Protein 4PHR (pdb70)

Radius of gyration: 17.64 Å; Cα contacts (8 Å, |Δi|>4): 472; chains: 1; bounding box: 44×40×48 Å

Organism: NCBI:txid1114965

Structure (mmCIF, N/CA/C/O backbone):
data_4PHR
#
_entry.id   4PHR
#
_cell.length_a   71.474
_cell.length_b   45.409
_cell.length_c   78.782
_cell.angle_alpha   90.00
_cell.angle_beta   109.74
_cell.angle_gamma   90.00
#
_symmetry.space_group_name_H-M   'C 1 2 1'
#
loop_
_entity.id
_entity.type
_entity.pdbx_description
1 polymer 'Putative glycosyltransferase (GalT1)'
2 non-polymer "URIDINE-5'-DIPHOSPHATE"
3 non-polymer 'MANGANESE (II) ION'
4 non-polymer 'ACETATE ION'
5 water water
#
loop_
_atom_site.group_PDB
_atom_site.id
_atom_site.type_symbol
_atom_site.label_atom_id
_atom_site.label_alt_id
_atom_site.label_comp_id
_atom_site.label_asym_id
_atom_site.label_entity_id
_atom_site.label_seq_id
_atom_site.pdbx_PDB_ins_code
_atom_site.Cartn_x
_atom_site.Cartn_y
_atom_site.Cartn_z
_atom_site.occupancy
_atom_site.B_iso_or_equiv
_atom_site.auth_seq_id
_atom_site.auth_comp_id
_atom_site.auth_asym_id
_atom_site.auth_atom_id
_atom_site.pdbx_PDB_model_num
ATOM 1 N N . SER A 1 1 ? 31.036 9.732 -6.911 1.00 30.00 -4 SER A N 1
ATOM 2 C CA . SER A 1 1 ? 29.739 9.164 -6.974 1.00 30.00 -4 SER A CA 1
ATOM 3 C C . SER A 1 1 ? 29.020 9.291 -5.658 1.00 30.00 -4 SER A C 1
ATOM 4 O O . SER A 1 1 ? 29.568 9.199 -4.605 1.00 30.00 -4 SER A O 1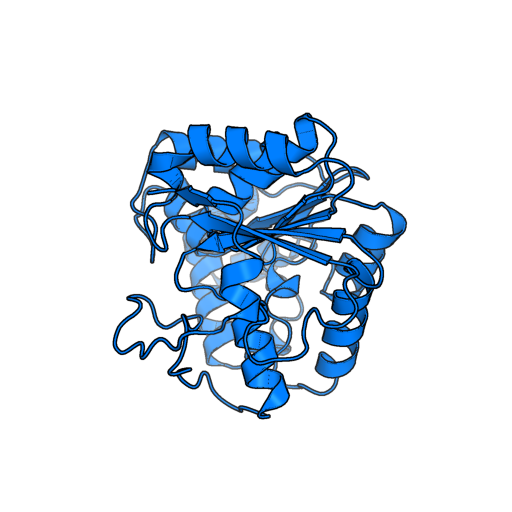
ATOM 7 N N . GLU A 1 2 ? 27.738 9.497 -5.810 1.00 16.50 -3 GLU A N 1
ATOM 8 C CA . GLU A 1 2 ? 26.824 9.522 -4.701 1.00 14.58 -3 GLU A CA 1
ATOM 9 C C . GLU A 1 2 ? 26.840 8.191 -3.975 1.00 15.59 -3 GLU A C 1
ATOM 10 O O . GLU A 1 2 ? 26.763 8.175 -2.819 1.00 16.58 -3 GLU A O 1
ATOM 16 N N . PHE A 1 3 ? 26.969 7.080 -4.682 1.00 15.42 -2 PHE A N 1
ATOM 17 C CA . PHE A 1 3 ? 27.046 5.780 -4.025 1.00 15.11 -2 PHE A CA 1
ATOM 18 C C . PHE A 1 3 ? 28.219 5.743 -3.023 1.00 15.80 -2 PHE A C 1
ATOM 19 O O . PHE A 1 3 ? 28.066 5.304 -1.945 1.00 16.86 -2 PHE A O 1
ATOM 27 N N . GLU A 1 4 ? 29.367 6.254 -3.430 1.00 16.23 -1 GLU A N 1
ATOM 28 C CA . GLU A 1 4 ? 30.526 6.295 -2.565 1.00 16.59 -1 GLU A CA 1
ATOM 29 C C . GLU A 1 4 ? 30.301 7.200 -1.349 1.00 15.17 -1 GLU A C 1
ATOM 30 O O . GLU A 1 4 ? 30.689 6.831 -0.302 1.00 16.97 -1 GLU A O 1
ATOM 36 N N . LEU A 1 5 ? 29.621 8.316 -1.543 1.00 14.75 0 LEU A N 1
ATOM 37 C CA . LEU A 1 5 ? 29.234 9.142 -0.393 1.00 16.15 0 LEU A CA 1
ATOM 38 C C . LEU A 1 5 ? 28.279 8.396 0.526 1.00 14.55 0 LEU A C 1
ATOM 39 O O . LEU A 1 5 ? 28.400 8.457 1.748 1.00 15.62 0 LEU A O 1
ATOM 44 N N . MET A 1 6 ? 27.385 7.685 0.063 1.00 14.80 1 MET A N 1
ATOM 45 C CA . MET A 1 6 ? 26.527 6.894 0.929 1.00 15.54 1 MET A CA 1
ATOM 46 C C . MET A 1 6 ? 27.347 5.961 1.827 1.00 15.09 1 MET A C 1
ATOM 47 O O . MET A 1 6 ? 27.106 5.868 3.032 1.00 15.98 1 MET A O 1
ATOM 52 N N . LYS A 1 7 ? 28.318 5.267 1.238 1.00 15.93 2 LYS A N 1
ATOM 53 C CA . LYS A 1 7 ? 29.178 4.377 2.013 1.00 16.78 2 LYS A CA 1
ATOM 54 C C . LYS A 1 7 ? 30.010 5.137 3.041 1.00 18.65 2 LYS A C 1
ATOM 55 O O . LYS A 1 7 ? 30.119 4.715 4.197 1.00 19.62 2 LYS A O 1
ATOM 61 N N . ARG A 1 8 ? 30.603 6.255 2.624 1.00 15.10 3 ARG A N 1
ATOM 62 C CA . ARG A 1 8 ? 31.433 7.051 3.529 1.00 15.77 3 ARG A CA 1
ATOM 63 C C . ARG A 1 8 ? 30.635 7.584 4.718 1.00 15.72 3 ARG A C 1
ATOM 64 O O . ARG A 1 8 ? 31.124 7.621 5.843 1.00 17.83 3 ARG A O 1
ATOM 72 N N . LEU A 1 9 ? 29.400 7.990 4.464 1.00 14.26 4 LEU A N 1
ATOM 73 C CA . LEU A 1 9 ? 28.543 8.539 5.509 1.00 14.71 4 LEU A CA 1
ATOM 74 C C . LEU A 1 9 ? 28.130 7.484 6.537 1.00 13.35 4 LEU A C 1
ATOM 75 O O . LEU A 1 9 ? 27.715 7.817 7.643 1.00 14.12 4 LEU A O 1
ATOM 80 N N . SER A 1 10 ? 28.251 6.208 6.178 1.00 13.83 5 SER A N 1
ATOM 81 C CA . SER A 1 10 ? 27.903 5.140 7.113 1.00 16.94 5 SER A CA 1
ATOM 82 C C . SER A 1 10 ? 28.933 5.010 8.235 1.00 17.99 5 SER A C 1
ATOM 83 O O . SER A 1 10 ? 28.771 4.200 9.145 1.00 17.84 5 SER A O 1
ATOM 86 N N . GLU A 1 11 ? 29.987 5.820 8.178 1.00 16.10 6 GLU A N 1
ATOM 87 C CA . GLU A 1 11 ? 30.918 5.932 9.295 1.00 16.93 6 GLU A CA 1
ATOM 88 C C . GLU A 1 11 ? 30.279 6.637 10.492 1.00 16.58 6 GLU A C 1
ATOM 89 O O . GLU A 1 11 ? 30.739 6.491 11.628 1.00 19.18 6 GLU A O 1
ATOM 95 N N . ILE A 1 12 ? 29.221 7.402 10.245 1.00 15.45 7 ILE A N 1
ATOM 96 C CA . ILE A 1 12 ? 28.513 8.062 11.338 1.00 15.30 7 ILE A CA 1
ATOM 97 C C . ILE A 1 12 ? 27.764 7.001 12.140 1.00 16.50 7 ILE A C 1
ATOM 98 O O . ILE A 1 12 ? 27.048 6.161 11.580 1.00 17.44 7 ILE A O 1
ATOM 103 N N . LYS A 1 13 ? 27.937 7.032 13.453 1.00 15.37 8 LYS A N 1
ATOM 104 C CA . LYS A 1 13 ? 27.387 5.996 14.307 1.00 15.52 8 LYS A CA 1
ATOM 105 C C . LYS A 1 13 ? 26.295 6.542 15.208 1.00 13.96 8 LYS A C 1
ATOM 106 O O . LYS A 1 13 ? 26.550 7.353 16.095 1.00 15.77 8 LYS A O 1
ATOM 112 N N . VAL A 1 14 ? 25.073 6.081 14.969 1.00 14.35 9 VAL A N 1
ATOM 113 C CA . VAL A 1 14 ? 23.919 6.508 15.741 1.00 13.58 9 VAL A CA 1
ATOM 114 C C . VAL A 1 14 ? 23.413 5.344 16.592 1.00 14.43 9 VAL A C 1
ATOM 115 O O . VAL A 1 14 ? 23.289 4.220 16.100 1.00 16.74 9 VAL A O 1
ATOM 119 N N . LEU A 1 15 ? 23.117 5.614 17.861 1.00 14.97 10 LEU A N 1
ATOM 120 C CA . LEU A 1 15 ? 22.437 4.640 18.716 1.00 15.74 10 LEU A CA 1
ATOM 121 C C . LEU A 1 15 ? 20.956 4.606 18.367 1.00 16.09 10 LEU A C 1
ATOM 122 O O . LEU A 1 15 ? 20.274 5.615 18.503 1.00 18.86 10 LEU A O 1
ATOM 127 N N . PRO A 1 16 ? 20.443 3.451 17.923 1.00 16.78 11 PRO A N 1
ATOM 128 C CA . PRO A 1 16 ? 19.020 3.442 17.554 1.00 17.36 11 PRO A CA 1
ATOM 129 C C . PRO A 1 16 ? 18.116 3.691 18.760 1.00 17.54 11 PRO A C 1
ATOM 130 O O . PRO A 1 16 ? 18.583 3.636 19.901 1.00 19.09 11 PRO A O 1
ATOM 134 N N . ILE A 1 17 ? 16.841 3.957 18.492 1.00 17.79 12 ILE A N 1
ATOM 135 C CA . ILE A 1 17 ? 15.871 4.349 19.513 1.00 18.35 12 ILE A CA 1
ATOM 136 C C . ILE A 1 17 ? 16.039 3.700 20.893 1.00 19.91 12 ILE A C 1
ATOM 137 O O . ILE A 1 17 ? 16.186 4.398 21.893 1.00 20.39 12 ILE A O 1
ATOM 142 N N . LEU A 1 18 ? 16.001 2.374 20.963 1.00 24.24 13 LEU A N 1
ATOM 143 C CA . LEU A 1 18 ? 15.979 1.725 22.275 1.00 26.01 13 LEU A CA 1
ATOM 144 C C . LEU A 1 18 ? 17.295 1.886 23.010 1.00 26.04 13 LEU A C 1
ATOM 145 O O . LEU A 1 18 ? 17.330 1.970 24.238 1.00 29.26 13 LEU A O 1
ATOM 150 N N . GLU A 1 19 ? 18.380 1.923 22.245 1.00 23.86 14 GLU A N 1
ATOM 151 C CA . GLU A 1 19 ? 19.703 2.115 22.815 1.00 21.41 14 GLU A CA 1
ATOM 152 C C . GLU A 1 19 ? 19.873 3.555 23.289 1.00 20.68 14 GLU A C 1
ATOM 153 O O . GLU A 1 19 ? 20.471 3.805 24.336 1.00 25.08 14 GLU A O 1
ATOM 159 N N . SER A 1 20 ? 19.342 4.503 22.515 1.00 17.55 15 SER A N 1
ATOM 160 C CA . SER A 1 20 ? 19.349 5.909 22.925 1.00 19.26 15 SER A CA 1
ATOM 161 C C . SER A 1 20 ? 18.608 6.092 24.237 1.00 21.07 15 SER A C 1
ATOM 162 O O . SER A 1 20 ? 19.061 6.812 25.125 1.00 21.34 15 SER A O 1
ATOM 165 N N . LEU A 1 21 ? 17.466 5.433 24.354 1.00 22.83 16 LEU A N 1
ATOM 166 C CA . LEU A 1 21 ? 16.664 5.548 25.565 1.00 24.74 16 LEU A CA 1
ATOM 167 C C . LEU A 1 21 ? 17.387 4.967 26.782 1.00 28.33 16 LEU A C 1
ATOM 168 O O . LEU A 1 21 ? 17.312 5.522 27.881 1.00 29.82 16 LEU A O 1
ATOM 173 N N . LYS A 1 22 ? 18.103 3.859 26.590 1.00 28.06 17 LYS A N 1
ATOM 174 C CA . LYS A 1 22 ? 18.860 3.266 27.692 1.00 30.76 17 LYS A CA 1
ATOM 175 C C . LYS A 1 22 ? 19.934 4.237 28.153 1.00 30.12 17 LYS A C 1
ATOM 176 O O . LYS A 1 22 ? 20.180 4.392 29.348 1.00 35.74 17 LYS A O 1
ATOM 182 N N . TYR A 1 23 ? 20.568 4.894 27.189 1.00 29.56 18 TYR A N 1
ATOM 183 C CA . TYR A 1 23 ? 21.579 5.897 27.481 1.00 25.09 18 TYR A CA 1
ATOM 184 C C . TYR A 1 23 ? 21.003 7.052 28.302 1.00 27.21 18 TYR A C 1
ATOM 185 O O . TYR A 1 23 ? 21.580 7.468 29.301 1.00 30.93 18 TYR A O 1
ATOM 194 N N . ILE A 1 24 ? 19.872 7.589 27.854 1.00 23.37 19 ILE A N 1
ATOM 195 C CA . ILE A 1 24 ? 19.255 8.730 28.523 1.00 27.00 19 ILE A CA 1
ATOM 196 C C . ILE A 1 24 ? 18.909 8.401 29.975 1.00 32.57 19 ILE A C 1
ATOM 197 O O . ILE A 1 24 ? 19.171 9.195 30.878 1.00 36.29 19 ILE A O 1
ATOM 202 N N . LYS A 1 25 ? 18.327 7.226 30.186 1.00 31.20 20 LYS A N 1
ATOM 203 C CA . LYS A 1 25 ? 17.913 6.793 31.521 1.00 31.26 20 LYS A CA 1
ATOM 204 C C . LYS A 1 25 ? 19.077 6.516 32.453 1.00 36.16 20 LYS A C 1
ATOM 205 O O . LYS A 1 25 ? 19.112 7.003 33.586 1.00 40.40 20 LYS A O 1
ATOM 211 N N . HIS A 1 26 ? 20.018 5.711 31.979 1.00 37.86 21 HIS A N 1
ATOM 212 C CA . HIS A 1 26 ? 21.175 5.356 32.787 1.00 35.55 21 HIS A CA 1
ATOM 213 C C . HIS A 1 26 ? 21.858 6.632 33.252 1.00 33.00 21 HIS A C 1
ATOM 214 O O . HIS A 1 26 ? 22.391 6.710 34.359 1.00 40.59 21 HIS A O 1
ATOM 221 N N . ASN A 1 27 ? 21.796 7.648 32.402 1.00 33.79 22 ASN A N 1
ATOM 222 C CA . ASN A 1 27 ? 22.575 8.858 32.604 1.00 31.03 22 ASN A CA 1
ATOM 223 C C . ASN A 1 27 ? 21.767 10.073 33.064 1.00 29.47 22 ASN A C 1
ATOM 224 O O . ASN A 1 27 ? 22.335 11.081 33.485 1.00 34.45 22 ASN A O 1
ATOM 229 N N . HIS A 1 28 ? 20.444 9.961 33.006 1.00 33.12 23 HIS A N 1
ATOM 230 C CA . HIS A 1 28 ? 19.567 11.101 33.275 1.00 30.92 23 HIS A CA 1
ATOM 231 C C . HIS A 1 28 ? 19.976 12.294 32.417 1.00 33.74 23 HIS A C 1
ATOM 232 O O . HIS A 1 28 ? 20.026 13.433 32.892 1.00 30.78 23 HIS A O 1
ATOM 239 N N . ALA A 1 29 ? 20.265 12.021 31.148 1.00 27.41 24 ALA A N 1
ATOM 240 C CA . ALA A 1 29 ? 20.796 13.032 30.245 1.00 23.77 24 ALA A CA 1
ATOM 241 C C . ALA A 1 29 ? 19.709 13.909 29.631 1.00 22.37 24 ALA A C 1
ATOM 242 O O . ALA A 1 29 ? 18.583 13.469 29.409 1.00 23.31 24 ALA A O 1
ATOM 244 N N . SER A 1 30 ? 20.067 15.154 29.352 1.00 19.52 25 SER A N 1
ATOM 245 C CA . SER A 1 30 ? 19.273 15.973 28.449 1.00 17.30 25 SER A CA 1
ATOM 246 C C . SER A 1 30 ? 19.428 15.413 27.036 1.00 18.15 25 SER A C 1
ATOM 247 O O . SER A 1 30 ? 20.347 14.633 26.766 1.00 19.93 25 SER A O 1
ATOM 250 N N . VAL A 1 31 ? 18.546 15.814 26.129 1.00 15.51 26 VAL A N 1
ATOM 251 C CA . VAL A 1 31 ? 18.580 15.302 24.772 1.00 15.33 26 VAL A CA 1
ATOM 252 C C . VAL A 1 31 ? 18.276 16.428 23.806 1.00 13.38 26 VAL A C 1
ATOM 253 O O . VAL A 1 31 ? 17.263 17.112 23.950 1.00 12.68 26 VAL A O 1
ATOM 257 N N . VAL A 1 32 ? 19.156 16.616 22.823 1.00 13.08 27 VAL A N 1
ATOM 258 C CA . VAL A 1 32 ? 18.893 17.543 21.728 1.00 11.87 27 VAL A CA 1
ATOM 259 C C . VAL A 1 32 ? 18.936 16.748 20.424 1.00 11.83 27 VAL A C 1
ATOM 260 O O . VAL A 1 32 ? 19.841 15.934 20.211 1.00 12.29 27 VAL A O 1
ATOM 264 N N . ARG A 1 33 ? 17.950 16.969 19.557 1.00 10.80 28 ARG A N 1
ATOM 265 C CA . ARG A 1 33 ? 17.852 16.201 18.311 1.00 10.86 28 ARG A CA 1
ATOM 266 C C . ARG A 1 33 ? 18.024 17.108 17.090 1.00 11.50 28 ARG A C 1
ATOM 267 O O . ARG A 1 33 ? 17.397 18.157 16.991 1.00 15.75 28 ARG A O 1
ATOM 275 N N . PHE A 1 34 ? 18.894 16.722 16.168 1.00 10.54 29 PHE A N 1
ATOM 276 C CA . PHE A 1 34 ? 19.031 17.462 14.920 1.00 10.18 29 PHE A CA 1
ATOM 277 C C . PHE A 1 34 ? 18.307 16.700 13.827 1.00 10.20 29 PHE A C 1
ATOM 278 O O . PHE A 1 34 ? 18.615 15.540 13.567 1.00 11.49 29 PHE A O 1
ATOM 286 N N . GLY A 1 35 ? 17.333 17.356 13.199 1.00 11.22 30 GLY A N 1
ATOM 287 C CA . GLY A 1 35 ? 16.609 16.776 12.086 1.00 13.18 30 GLY A CA 1
ATOM 288 C C . GLY A 1 35 ? 16.920 17.517 10.805 1.00 11.77 30 GLY A C 1
ATOM 289 O O . GLY A 1 35 ? 17.791 18.398 10.768 1.00 11.79 30 GLY A O 1
ATOM 290 N N . ASP A 1 36 ? 16.201 17.172 9.745 1.00 11.50 31 ASP A N 1
ATOM 291 C CA . ASP A 1 36 ? 16.458 17.787 8.450 1.00 11.52 31 ASP A CA 1
ATOM 292 C C . ASP A 1 36 ? 16.287 19.305 8.480 1.00 10.59 31 ASP A C 1
ATOM 293 O O . ASP A 1 36 ? 17.063 20.028 7.870 1.00 12.61 31 ASP A O 1
ATOM 298 N N . GLY A 1 37 ? 15.279 19.782 9.203 1.00 11.33 32 GLY A N 1
ATOM 299 C CA . GLY A 1 37 ? 15.019 21.208 9.307 1.00 10.96 32 GLY A CA 1
ATOM 300 C C . GLY A 1 37 ? 16.148 21.977 9.973 1.00 11.41 32 GLY A C 1
ATOM 301 O O . GLY A 1 37 ? 16.449 23.107 9.592 1.00 11.86 32 GLY A O 1
ATOM 302 N N . GLU A 1 38 ? 16.785 21.379 10.974 1.00 11.78 33 GLU A N 1
ATOM 303 C CA . GLU A 1 38 ? 17.905 22.048 11.620 1.00 11.06 33 GLU A CA 1
ATOM 304 C C . GLU A 1 38 ? 19.078 22.229 10.666 1.00 11.26 33 GLU A C 1
ATOM 305 O O . GLU A 1 38 ? 19.742 23.273 10.686 1.00 13.15 33 GLU A O 1
ATOM 311 N N . ILE A 1 39 ? 19.339 21.220 9.836 1.00 10.94 34 ILE A N 1
ATOM 312 C CA . ILE A 1 39 ? 20.424 21.330 8.864 1.00 11.59 34 ILE A CA 1
ATOM 313 C C . ILE A 1 39 ? 20.080 22.387 7.812 1.00 13.08 34 ILE A C 1
ATOM 314 O O . ILE A 1 39 ? 20.936 23.200 7.430 1.00 13.07 34 ILE A O 1
ATOM 319 N N . ASP A 1 40 ? 18.827 22.388 7.356 1.00 12.54 35 ASP A N 1
ATOM 320 C CA . ASP A 1 40 ? 18.364 23.411 6.420 1.00 12.87 35 ASP A CA 1
ATOM 321 C C . ASP A 1 40 ? 18.602 24.804 7.007 1.00 13.23 35 ASP A C 1
ATOM 322 O O . ASP A 1 40 ? 19.139 25.690 6.338 1.00 14.25 35 ASP A O 1
ATOM 327 N N . LEU A 1 41 ? 18.196 25.002 8.261 1.00 12.27 36 LEU A N 1
ATOM 328 C CA . LEU A 1 41 ? 18.370 26.296 8.919 1.00 14.92 36 LEU A CA 1
ATOM 329 C C . LEU A 1 41 ? 19.837 26.683 9.067 1.00 14.89 36 LEU A C 1
ATOM 330 O O . LEU A 1 41 ? 20.221 27.828 8.778 1.00 14.60 36 LEU A O 1
ATOM 335 N N . MET A 1 42 ? 20.652 25.744 9.546 1.00 13.96 37 MET A N 1
ATOM 336 C CA . MET A 1 42 ? 22.080 26.015 9.751 1.00 15.13 37 MET A CA 1
ATOM 337 C C . MET A 1 42 ? 22.781 26.423 8.460 1.00 16.80 37 MET A C 1
ATOM 338 O O . MET A 1 42 ? 23.770 27.150 8.489 1.00 22.85 37 MET A O 1
ATOM 343 N N . THR A 1 43 ? 22.275 25.950 7.325 1.00 14.29 38 THR A N 1
ATOM 344 C CA . THR A 1 43 ? 22.890 26.251 6.039 1.00 14.71 38 THR A CA 1
ATOM 345 C C . THR A 1 43 ? 22.185 27.389 5.300 1.00 14.60 38 THR A C 1
ATOM 346 O O . THR A 1 43 ? 22.484 27.662 4.143 1.00 19.40 38 THR A O 1
ATOM 350 N N . GLY A 1 44 ? 21.244 28.047 5.972 1.00 14.31 39 GLY A N 1
ATOM 351 C CA . GLY A 1 44 ? 20.719 29.310 5.480 1.00 16.10 39 GLY A CA 1
ATOM 352 C C . GLY A 1 44 ? 19.292 29.328 4.962 1.00 15.84 39 GLY A C 1
ATOM 353 O O . GLY A 1 44 ? 18.904 30.263 4.268 1.00 17.66 39 GLY A O 1
ATOM 354 N N . HIS A 1 45 ? 18.497 28.319 5.298 1.00 15.95 40 HIS A N 1
ATOM 355 C CA . HIS A 1 45 ? 17.130 28.287 4.785 1.00 15.97 40 HIS A CA 1
ATOM 356 C C . HIS A 1 45 ? 16.026 28.388 5.806 1.00 16.37 40 HIS A C 1
ATOM 357 O O . HIS A 1 45 ? 16.198 28.067 6.978 1.00 19.67 40 HIS A O 1
ATOM 364 N N . SER A 1 46 ? 14.876 28.848 5.337 1.00 14.32 41 SER A N 1
ATOM 365 C CA . SER A 1 46 ? 13.692 28.871 6.170 1.00 14.07 41 SER A CA 1
ATOM 366 C C . SER A 1 46 ? 12.995 27.525 6.087 1.00 13.36 41 SER A C 1
ATOM 367 O O . SER A 1 46 ? 13.006 26.870 5.049 1.00 16.57 41 SER A O 1
ATOM 370 N N . ILE A 1 47 ? 12.397 27.107 7.193 1.00 12.32 42 ILE A N 1
ATOM 371 C CA . ILE A 1 47 ? 11.813 25.779 7.266 1.00 12.73 42 ILE A CA 1
ATOM 372 C C . ILE A 1 47 ? 10.392 25.882 7.798 1.00 14.23 42 ILE A C 1
ATOM 373 O O . ILE A 1 47 ? 9.976 26.947 8.252 1.00 13.10 42 ILE A O 1
ATOM 378 N N . PRO A 1 48 ? 9.639 24.775 7.748 1.00 14.79 43 PRO A N 1
ATOM 379 C CA . PRO A 1 48 ? 8.295 24.834 8.318 1.00 14.97 43 PRO A CA 1
ATOM 380 C C . PRO A 1 48 ? 8.345 25.315 9.763 1.00 13.93 43 PRO A C 1
ATOM 381 O O . PRO A 1 48 ? 9.103 24.808 10.589 1.00 16.84 43 PRO A O 1
ATOM 385 N N . TYR A 1 49 ? 7.533 26.316 10.045 1.00 13.93 44 TYR A N 1
ATOM 386 C CA . TYR A 1 49 ? 7.338 26.835 11.391 1.00 14.19 44 TYR A CA 1
ATOM 387 C C . TYR A 1 49 ? 8.517 27.611 11.964 1.00 13.88 44 TYR A C 1
ATOM 388 O O . TYR A 1 49 ? 8.451 28.046 13.108 1.00 14.18 44 TYR A O 1
ATOM 397 N N . GLN A 1 50 ? 9.575 27.823 11.179 1.00 11.91 45 GLN A N 1
ATOM 398 C CA . GLN A 1 50 ? 10.651 28.707 11.633 1.00 11.60 45 GLN A CA 1
ATOM 399 C C . GLN A 1 50 ? 11.412 29.359 10.484 1.00 11.94 45 GLN A C 1
ATOM 400 O O . GLN A 1 50 ? 12.112 28.697 9.717 1.00 12.40 45 GLN A O 1
ATOM 406 N N . ASP A 1 51 ? 11.273 30.676 10.381 1.00 12.29 46 ASP A N 1
ATOM 407 C CA . ASP A 1 51 ? 12.025 31.456 9.406 1.00 13.46 46 ASP A CA 1
ATOM 408 C C . ASP A 1 51 ? 13.518 31.405 9.718 1.00 13.76 46 ASP A C 1
ATOM 409 O O . ASP A 1 51 ? 13.922 31.325 10.883 1.00 14.12 46 ASP A O 1
ATOM 414 N N . TYR A 1 52 ? 14.343 31.480 8.680 1.00 13.36 47 TYR A N 1
ATOM 415 C CA . TYR A 1 52 ? 15.776 31.602 8.896 1.00 13.63 47 TYR A CA 1
ATOM 416 C C . TYR A 1 52 ? 16.096 32.745 9.857 1.00 14.74 47 TYR A C 1
ATOM 417 O O . TYR A 1 52 ? 15.535 33.842 9.770 1.00 16.05 47 TYR A O 1
ATOM 426 N N . ASN A 1 53 ? 17.010 32.467 10.770 1.00 14.12 48 ASN A N 1
ATOM 427 C CA . ASN A 1 53 ? 17.495 33.461 11.710 1.00 14.74 48 ASN A CA 1
ATOM 428 C C . ASN A 1 53 ? 18.967 33.167 11.960 1.00 15.12 48 ASN A C 1
ATOM 429 O O . ASN A 1 53 ? 19.326 32.049 12.316 1.00 15.71 48 ASN A O 1
ATOM 434 N N . GLU A 1 54 ? 19.823 34.161 11.751 1.00 17.64 49 GLU A N 1
ATOM 435 C CA . GLU A 1 54 ? 21.263 33.940 11.831 1.00 18.86 49 GLU A CA 1
ATOM 436 C C . GLU A 1 54 ? 21.749 33.568 13.226 1.00 15.87 49 GLU A C 1
ATOM 437 O O . GLU A 1 54 ? 22.640 32.736 13.369 1.00 16.92 49 GLU A O 1
ATOM 443 N N . LYS A 1 55 ? 21.168 34.176 14.256 1.00 16.33 50 LYS A N 1
ATOM 444 C CA . LYS A 1 55 ? 21.554 33.846 15.624 1.00 17.63 50 LYS A CA 1
ATOM 445 C C . LYS A 1 55 ? 21.168 32.408 15.960 1.00 15.71 50 LYS A C 1
ATOM 446 O O . LYS A 1 55 ? 21.931 31.680 16.596 1.00 15.53 50 LYS A O 1
ATOM 452 N N . LEU A 1 56 ? 19.979 32.002 15.529 1.00 14.36 51 LEU A N 1
ATOM 453 C CA . LEU A 1 56 ? 19.532 30.629 15.717 1.00 14.96 51 LEU A CA 1
ATOM 454 C C . LEU A 1 56 ? 20.471 29.665 14.985 1.00 13.26 51 LEU A C 1
ATOM 455 O O . LEU A 1 56 ? 20.898 28.651 15.542 1.00 14.74 51 LEU A O 1
ATOM 460 N N . ALA A 1 57 ? 20.798 29.987 13.739 1.00 13.54 52 ALA A N 1
ATOM 461 C CA . ALA A 1 57 ? 21.672 29.130 12.949 1.00 15.51 52 ALA A CA 1
ATOM 462 C C . ALA A 1 57 ? 23.023 28.940 13.645 1.00 14.43 52 ALA A C 1
ATOM 463 O O . ALA A 1 57 ? 23.543 27.830 13.719 1.00 15.23 52 ALA A O 1
ATOM 465 N N . LYS A 1 58 ? 23.586 30.032 14.157 1.00 14.16 53 LYS A N 1
ATOM 466 C CA . LYS A 1 58 ? 24.854 29.966 14.864 1.00 17.37 53 LYS A CA 1
ATOM 467 C C . LYS A 1 58 ? 24.787 29.121 16.142 1.00 13.45 53 LYS A C 1
ATOM 468 O O . LYS A 1 58 ? 25.678 28.304 16.402 1.00 14.28 53 LYS A O 1
ATOM 474 N N . ARG A 1 59 ? 23.731 29.301 16.938 1.00 14.56 54 ARG A N 1
ATOM 475 C CA . ARG A 1 59 ? 23.558 28.495 18.149 1.00 15.70 54 ARG A CA 1
ATOM 476 C C . ARG A 1 59 ? 23.469 27.010 17.798 1.00 12.34 54 ARG A C 1
ATOM 477 O O . ARG A 1 59 ? 24.092 26.173 18.455 1.00 13.54 54 ARG A O 1
ATOM 485 N N . LEU A 1 60 ? 22.687 26.683 16.772 1.00 13.61 55 LEU A N 1
ATOM 486 C CA . LEU A 1 60 ? 22.536 25.291 16.352 1.00 12.32 55 LEU A CA 1
ATOM 487 C C . LEU A 1 60 ? 23.893 24.687 15.984 1.00 13.10 55 LEU A C 1
ATOM 488 O O . LEU A 1 60 ? 24.205 23.555 16.368 1.00 12.92 55 LEU A O 1
ATOM 493 N N . GLN A 1 61 ? 24.705 25.442 15.248 1.00 12.84 56 GLN A N 1
ATOM 494 C CA . GLN A 1 61 ? 26.037 24.962 14.873 1.00 13.40 56 GLN A CA 1
ATOM 495 C C . GLN A 1 61 ? 26.908 24.719 16.107 1.00 12.94 56 GLN A C 1
ATOM 496 O O . GLN A 1 61 ? 27.634 23.726 16.188 1.00 15.37 56 GLN A O 1
ATOM 502 N N . GLN A 1 62 ? 26.832 25.626 17.073 1.00 12.74 57 GLN A N 1
ATOM 503 C CA . GLN A 1 62 ? 27.584 25.467 18.312 1.00 13.29 57 GLN A CA 1
ATOM 504 C C . GLN A 1 62 ? 27.139 24.227 19.084 1.00 14.18 57 GLN A C 1
ATOM 505 O O . GLN A 1 62 ? 27.954 23.460 19.590 1.00 15.59 57 GLN A O 1
ATOM 511 N N . ILE A 1 63 ? 25.830 24.028 19.173 1.00 14.01 58 ILE A N 1
ATOM 512 C CA . ILE A 1 63 ? 25.298 22.904 19.927 1.00 13.90 58 ILE A CA 1
ATOM 513 C C . ILE A 1 63 ? 25.715 21.574 19.293 1.00 13.87 58 ILE A C 1
ATOM 514 O O . ILE A 1 63 ? 26.083 20.628 19.993 1.00 15.73 58 ILE A O 1
ATOM 519 N N . LEU A 1 64 ? 25.725 21.526 17.966 1.00 14.40 59 LEU A N 1
ATOM 520 C CA . LEU A 1 64 ? 26.096 20.302 17.263 1.00 16.96 59 LEU A CA 1
ATOM 521 C C . LEU A 1 64 ? 27.541 19.888 17.565 1.00 19.00 59 LEU A C 1
ATOM 522 O O . LEU A 1 64 ? 27.887 18.711 17.474 1.00 21.28 59 LEU A O 1
ATOM 527 N N . GLN A 1 65 ? 28.380 20.858 17.931 1.00 20.77 60 GLN A N 1
ATOM 528 C CA . GLN A 1 65 ? 29.783 20.586 18.246 1.00 24.39 60 GLN A CA 1
ATOM 529 C C . GLN A 1 65 ? 29.980 20.026 19.655 1.00 28.64 60 GLN A C 1
ATOM 530 O O . GLN A 1 65 ? 31.066 19.548 19.992 1.00 35.07 60 GLN A O 1
ATOM 536 N N . THR A 1 66 ? 28.934 20.092 20.473 1.00 26.60 61 THR A N 1
ATOM 537 C CA . THR A 1 66 ? 28.991 19.608 21.853 1.00 27.78 61 THR A CA 1
ATOM 538 C C . THR A 1 66 ? 29.110 18.099 21.890 1.00 29.00 61 THR A C 1
ATOM 539 O O . THR A 1 66 ? 28.346 17.403 21.227 1.00 26.21 61 THR A O 1
ATOM 543 N N . LYS A 1 67 ? 30.052 17.593 22.679 1.00 32.21 62 LYS A N 1
ATOM 544 C CA . LYS A 1 67 ? 30.200 16.158 22.833 1.00 35.69 62 LYS A CA 1
ATOM 545 C C . LYS A 1 67 ? 29.026 15.592 23.629 1.00 29.93 62 LYS A C 1
ATOM 546 O O . LYS A 1 67 ? 28.532 16.225 24.561 1.00 39.22 62 LYS A O 1
ATOM 552 N N . SER A 1 68 ? 28.567 14.406 23.244 1.00 32.20 63 SER A N 1
ATOM 553 C CA . SER A 1 68 ? 27.602 13.677 24.058 1.00 27.55 63 SER A CA 1
ATOM 554 C C . SER A 1 68 ? 28.315 13.123 25.285 1.00 28.86 63 SER A C 1
ATOM 555 O O . SER A 1 68 ? 29.386 12.513 25.171 1.00 31.20 63 SER A O 1
ATOM 558 N N . ASP A 1 69 ? 27.732 13.351 26.456 1.00 32.03 64 ASP A N 1
ATOM 559 C CA . ASP A 1 69 ? 28.260 12.801 27.704 1.00 34.84 64 ASP A CA 1
ATOM 560 C C . ASP A 1 69 ? 27.096 12.448 28.621 1.00 33.51 64 ASP A C 1
ATOM 561 O O . ASP A 1 69 ? 25.969 12.300 28.157 1.00 36.49 64 ASP A O 1
ATOM 566 N N . GLU A 1 70 ? 27.349 12.314 29.916 1.00 34.88 65 GLU A N 1
ATOM 567 C CA . GLU A 1 70 ? 26.285 11.895 30.815 1.00 35.55 65 GLU A CA 1
ATOM 568 C C . GLU A 1 70 ? 25.258 13.014 31.041 1.00 31.96 65 GLU A C 1
ATOM 569 O O . GLU A 1 70 ? 24.159 12.765 31.533 1.00 39.10 65 GLU A O 1
ATOM 575 N N . LYS A 1 71 ? 25.609 14.238 30.654 1.00 31.06 66 LYS A N 1
ATOM 576 C CA . LYS A 1 71 ? 24.696 15.377 30.796 1.00 31.05 66 LYS A CA 1
ATOM 577 C C . LYS A 1 71 ? 23.787 15.602 29.594 1.00 24.91 66 LYS A C 1
ATOM 578 O O . LYS A 1 71 ? 22.675 16.112 29.745 1.00 24.21 66 LYS A O 1
ATOM 584 N N . LEU A 1 72 ? 24.264 15.241 28.407 1.00 26.67 67 LEU A N 1
ATOM 585 C CA . LEU A 1 72 ? 23.558 15.576 27.176 1.00 25.47 67 LEU A CA 1
ATOM 586 C C . LEU A 1 72 ? 23.860 14.577 26.076 1.00 24.98 67 LEU A C 1
ATOM 587 O O . LEU A 1 72 ? 25.019 14.262 25.805 1.00 30.00 67 LEU A O 1
ATOM 592 N N . LEU A 1 73 ? 22.808 14.080 25.441 1.00 19.63 68 LEU A N 1
ATOM 593 C CA . LEU A 1 73 ? 22.928 13.243 24.261 1.00 19.48 68 LEU A CA 1
ATOM 594 C C . LEU A 1 73 ? 22.559 14.091 23.049 1.00 14.86 68 LEU A C 1
ATOM 595 O O . LEU A 1 73 ? 21.454 14.647 22.981 1.00 16.31 68 LEU A O 1
ATOM 600 N N . VAL A 1 74 ? 23.492 14.202 22.107 1.00 15.37 69 VAL A N 1
ATOM 601 C CA . VAL A 1 74 ? 23.259 14.916 20.857 1.00 14.48 69 VAL A CA 1
ATOM 602 C C . VAL A 1 74 ? 22.877 13.891 19.796 1.00 13.54 69 VAL A C 1
ATOM 603 O O . VAL A 1 74 ? 23.586 12.902 19.617 1.00 14.24 69 VAL A O 1
ATOM 607 N N . CYS A 1 75 ? 21.762 14.127 19.099 1.00 12.35 70 CYS A N 1
ATOM 608 C CA . CYS A 1 75 ? 21.181 13.110 18.218 1.00 13.02 70 CYS A CA 1
ATOM 609 C C . CYS A 1 75 ? 21.176 13.527 16.755 1.00 12.01 70 CYS A C 1
ATOM 610 O O . CYS A 1 75 ? 21.032 14.709 16.444 1.00 11.24 70 CYS A O 1
ATOM 613 N N . LEU A 1 76 ? 21.308 12.535 15.869 1.00 12.13 71 LEU A N 1
ATOM 614 C CA . LEU A 1 76 ? 21.198 12.724 14.423 1.00 10.76 71 LEU A CA 1
ATOM 615 C C . LEU A 1 76 ? 20.170 11.754 13.855 1.00 10.89 71 LEU A C 1
ATOM 616 O O . LEU A 1 76 ? 19.822 10.764 14.497 1.00 10.87 71 LEU A O 1
ATOM 621 N N . PRO A 1 77 ? 19.685 12.020 12.637 1.00 11.53 72 PRO A N 1
ATOM 622 C CA . PRO A 1 77 ? 18.780 11.049 12.020 1.00 11.19 72 PRO A CA 1
ATOM 623 C C . PRO A 1 77 ? 19.450 9.678 11.893 1.00 11.15 72 PRO A C 1
ATOM 624 O O . PRO A 1 77 ? 20.612 9.581 11.503 1.00 11.62 72 PRO A O 1
ATOM 628 N N . ASP A 1 78 ? 18.715 8.621 12.209 1.00 11.01 73 ASP A N 1
ATOM 629 C CA . ASP A 1 78 ? 19.301 7.285 12.239 1.00 13.01 73 ASP A CA 1
ATOM 630 C C . ASP A 1 78 ? 19.144 6.661 10.858 1.00 11.97 73 ASP A C 1
ATOM 631 O O . ASP A 1 78 ? 18.315 5.779 10.650 1.00 13.81 73 ASP A O 1
ATOM 636 N N . VAL A 1 79 ? 19.942 7.143 9.910 1.00 11.29 74 VAL A N 1
ATOM 637 C CA . VAL A 1 79 ? 19.739 6.828 8.499 1.00 12.52 74 VAL A CA 1
ATOM 638 C C . VAL A 1 79 ? 21.032 6.460 7.786 1.00 12.03 74 VAL A C 1
ATOM 639 O O . VAL A 1 79 ? 21.044 6.244 6.571 1.00 13.78 74 VAL A O 1
ATOM 643 N N . PHE A 1 80 ? 22.118 6.386 8.545 1.00 12.90 75 PHE A N 1
ATOM 644 C CA . PHE A 1 80 ? 23.436 6.175 7.957 1.00 13.80 75 PHE A CA 1
ATOM 645 C C . PHE A 1 80 ? 23.797 4.703 7.831 1.00 13.75 75 PHE A C 1
ATOM 646 O O . PHE A 1 80 ? 24.650 4.333 7.026 1.00 16.84 75 PHE A O 1
ATOM 654 N N . SER A 1 81 ? 23.125 3.869 8.612 1.00 15.87 76 SER A N 1
ATOM 655 C CA . SER A 1 81 ? 23.211 2.422 8.459 1.00 17.49 76 SER A CA 1
ATOM 656 C C . SER A 1 81 ? 21.815 1.829 8.609 1.00 17.34 76 SER A C 1
ATOM 657 O O . SER A 1 81 ? 20.936 2.427 9.235 1.00 16.90 76 SER A O 1
ATOM 660 N N . ASN A 1 82 ? 21.611 0.664 8.012 1.00 19.00 77 ASN A N 1
ATOM 661 C CA . ASN A 1 82 ? 20.345 -0.048 8.121 1.00 18.16 77 ASN A CA 1
ATOM 662 C C . ASN A 1 82 ? 19.165 0.827 7.709 1.00 17.46 77 ASN A C 1
ATOM 663 O O . ASN A 1 82 ? 18.144 0.904 8.395 1.00 17.77 77 ASN A O 1
ATOM 668 N N . MET A 1 83 ? 19.324 1.488 6.571 1.00 16.31 78 MET A N 1
ATOM 669 C CA . MET A 1 83 ? 18.268 2.303 5.995 1.00 16.75 78 MET A CA 1
ATOM 670 C C . MET A 1 83 ? 17.057 1.451 5.607 1.00 16.87 78 MET A C 1
ATOM 671 O O . MET A 1 83 ? 15.943 1.960 5.492 1.00 16.78 78 MET A O 1
ATOM 676 N N . ASP A 1 84 ? 17.271 0.147 5.427 1.00 16.63 79 ASP A N 1
ATOM 677 C CA . ASP A 1 84 ? 16.192 -0.760 5.028 1.00 18.13 79 ASP A CA 1
ATOM 678 C C . ASP A 1 84 ? 15.058 -0.889 6.061 1.00 18.35 79 ASP A C 1
ATOM 679 O O . ASP A 1 84 ? 14.018 -1.477 5.768 1.00 19.56 79 ASP A O 1
ATOM 684 N N . ARG A 1 85 ? 15.258 -0.344 7.257 1.00 16.93 80 ARG A N 1
ATOM 685 C CA . ARG A 1 85 ? 14.202 -0.308 8.276 1.00 15.72 80 ARG A CA 1
ATOM 686 C C . ARG A 1 85 ? 13.017 0.556 7.868 1.00 16.05 80 ARG A C 1
ATOM 687 O O . ARG A 1 85 ? 11.925 0.426 8.425 1.00 19.16 80 ARG A O 1
ATOM 695 N N . TYR A 1 86 ? 13.245 1.464 6.930 1.00 15.85 81 TYR A N 1
ATOM 696 C CA . TYR A 1 86 ? 12.276 2.516 6.651 1.00 14.98 81 TYR A CA 1
ATOM 697 C C . TYR A 1 86 ? 11.570 2.310 5.320 1.00 16.33 81 TYR A C 1
ATOM 698 O O . TYR A 1 86 ? 12.096 1.659 4.414 1.00 16.49 81 TYR A O 1
ATOM 707 N N . ASN A 1 87 ? 10.373 2.869 5.202 1.00 15.44 82 ASN A N 1
ATOM 708 C CA . ASN A 1 87 ? 9.626 2.733 3.961 1.00 17.11 82 ASN A CA 1
ATOM 709 C C . ASN A 1 87 ? 10.270 3.502 2.807 1.00 16.41 82 ASN A C 1
ATOM 710 O O . ASN A 1 87 ? 11.146 4.360 3.000 1.00 15.39 82 ASN A O 1
ATOM 715 N N . GLN A 1 88 ? 9.839 3.170 1.600 1.00 17.91 83 GLN A N 1
ATOM 716 C CA . GLN A 1 88 ? 10.475 3.687 0.402 1.00 17.76 83 GLN A CA 1
ATOM 717 C C . GLN A 1 88 ? 10.551 5.212 0.357 1.00 18.27 83 GLN A C 1
ATOM 718 O O . GLN A 1 88 ? 11.598 5.771 0.026 1.00 18.27 83 GLN A O 1
ATOM 724 N N . ASN A 1 89 ? 9.457 5.897 0.683 1.00 19.57 84 ASN A N 1
ATOM 725 C CA . ASN A 1 89 ? 9.494 7.356 0.635 1.00 21.48 84 ASN A CA 1
ATOM 726 C C . ASN A 1 89 ? 10.481 7.947 1.640 1.00 16.63 84 ASN A C 1
ATOM 727 O O . ASN A 1 89 ? 11.193 8.902 1.330 1.00 15.59 84 ASN A O 1
ATOM 732 N N . ALA A 1 90 ? 10.552 7.351 2.827 1.00 16.52 85 ALA A N 1
ATOM 733 C CA . ALA A 1 90 ? 11.508 7.797 3.839 1.00 15.41 85 ALA A CA 1
ATOM 734 C C . ALA A 1 90 ? 12.962 7.549 3.417 1.00 12.08 85 ALA A C 1
ATOM 735 O O . ALA A 1 90 ? 13.825 8.403 3.614 1.00 12.20 85 ALA A O 1
ATOM 737 N N . ARG A 1 91 ? 13.232 6.387 2.833 1.00 11.95 86 ARG A N 1
ATOM 738 C CA . ARG A 1 91 ? 14.593 6.070 2.393 1.00 13.07 86 ARG A CA 1
ATOM 739 C C . ARG A 1 91 ? 15.055 7.078 1.348 1.00 12.00 86 ARG A C 1
ATOM 740 O O . ARG A 1 91 ? 16.182 7.574 1.398 1.00 13.75 86 ARG A O 1
ATOM 748 N N . HIS A 1 92 ? 14.180 7.381 0.398 1.00 12.12 87 HIS A N 1
ATOM 749 C CA . HIS A 1 92 ? 14.511 8.336 -0.642 1.00 13.92 87 HIS A CA 1
ATOM 750 C C . HIS A 1 92 ? 14.719 9.730 -0.056 1.00 13.18 87 HIS A C 1
ATOM 751 O O . HIS A 1 92 ? 15.705 10.405 -0.380 1.00 14.12 87 HIS A O 1
ATOM 758 N N . PHE A 1 93 ? 13.794 10.169 0.796 1.00 13.16 88 PHE A N 1
ATOM 759 C CA . PHE A 1 93 ? 13.938 11.479 1.413 1.00 12.40 88 PHE A CA 1
ATOM 760 C C . PHE A 1 93 ? 15.292 11.630 2.112 1.00 12.83 88 PHE A C 1
ATOM 761 O O . PHE A 1 93 ? 16.010 12.626 1.931 1.00 12.21 88 PHE A O 1
ATOM 769 N N . TRP A 1 94 ? 15.637 10.643 2.931 1.00 11.49 89 TRP A N 1
ATOM 770 C CA . TRP A 1 94 ? 16.827 10.757 3.768 1.00 11.94 89 TRP A CA 1
ATOM 771 C C . TRP A 1 94 ? 18.128 10.652 2.983 1.00 11.17 89 TRP A C 1
ATOM 772 O O . TRP A 1 94 ? 19.091 11.366 3.269 1.00 13.17 89 TRP A O 1
ATOM 783 N N . GLU A 1 95 ? 18.172 9.778 1.985 1.00 11.54 90 GLU A N 1
ATOM 784 C CA . GLU A 1 95 ? 19.372 9.707 1.162 1.00 12.58 90 GLU A CA 1
ATOM 785 C C . GLU A 1 95 ? 19.563 11.005 0.376 1.00 11.45 90 GLU A C 1
ATOM 786 O O . GLU A 1 95 ? 20.674 11.527 0.294 1.00 12.61 90 GLU A O 1
ATOM 792 N N . ARG A 1 96 ? 18.478 11.552 -0.181 1.00 12.20 91 ARG A N 1
ATOM 793 C CA . ARG A 1 96 ? 18.586 12.847 -0.862 1.00 13.57 91 ARG A CA 1
ATOM 794 C C . ARG A 1 96 ? 19.117 13.905 0.095 1.00 12.82 91 ARG A C 1
ATOM 795 O O . ARG A 1 96 ? 19.948 14.740 -0.276 1.00 14.13 91 ARG A O 1
ATOM 803 N N . HIS A 1 97 ? 18.634 13.854 1.330 1.00 10.69 92 HIS A N 1
ATOM 804 C CA . HIS A 1 97 ? 19.013 14.821 2.341 1.00 11.75 92 HIS A CA 1
ATOM 805 C C . HIS A 1 97 ? 20.492 14.754 2.662 1.00 12.02 92 HIS A C 1
ATOM 806 O O . HIS A 1 97 ? 21.192 15.771 2.607 1.00 12.62 92 HIS A O 1
ATOM 813 N N . PHE A 1 98 ? 20.990 13.572 3.017 1.00 12.52 93 PHE A N 1
ATOM 814 C CA . PHE A 1 98 ? 22.378 13.538 3.433 1.00 12.56 93 PHE A CA 1
ATOM 815 C C . PHE A 1 98 ? 23.362 13.639 2.271 1.00 14.42 93 PHE A C 1
ATOM 816 O O . PHE A 1 98 ? 24.511 14.014 2.471 1.00 14.62 93 PHE A O 1
ATOM 824 N N . LEU A 1 99 ? 22.898 13.357 1.058 1.00 12.33 94 LEU A N 1
ATOM 825 C CA . LEU A 1 99 ? 23.719 13.611 -0.120 1.00 13.63 94 LEU A CA 1
ATOM 826 C C . LEU A 1 99 ? 23.836 15.120 -0.384 1.00 14.39 94 LEU A C 1
ATOM 827 O O . LEU A 1 99 ? 24.927 15.635 -0.657 1.00 17.16 94 LEU A O 1
ATOM 832 N N . LYS A 1 100 ? 22.719 15.833 -0.278 1.00 13.74 95 LYS A N 1
ATOM 833 C CA . LYS A 1 100 ? 22.736 17.289 -0.405 1.00 15.65 95 LYS A CA 1
ATOM 834 C C . LYS A 1 100 ? 23.699 17.903 0.615 1.00 14.57 95 LYS A C 1
ATOM 835 O O . LYS A 1 100 ? 24.455 18.827 0.314 1.00 16.44 95 LYS A O 1
ATOM 841 N N . TYR A 1 101 ? 23.711 17.335 1.814 1.00 12.68 96 TYR A N 1
ATOM 842 C CA . TYR A 1 101 ? 24.519 17.877 2.894 1.00 13.94 96 TYR A CA 1
ATOM 843 C C . TYR A 1 101 ? 25.714 16.990 3.239 1.00 14.23 96 TYR A C 1
ATOM 844 O O . TYR A 1 101 ? 26.149 16.942 4.389 1.00 14.70 96 TYR A O 1
ATOM 853 N N . SER A 1 102 ? 26.260 16.299 2.241 1.00 15.41 97 SER A N 1
ATOM 854 C CA . SER A 1 102 ? 27.333 15.344 2.505 1.00 16.17 97 SER A CA 1
ATOM 855 C C . SER A 1 102 ? 28.530 16.029 3.143 1.00 17.81 97 SER A C 1
ATOM 856 O O . SER A 1 102 ? 29.149 15.486 4.055 1.00 18.34 97 SER A O 1
ATOM 859 N N . GLU A 1 103 ? 28.849 17.226 2.668 1.00 18.15 98 GLU A N 1
ATOM 860 C CA . GLU A 1 103 ? 30.006 17.948 3.176 1.00 22.22 98 GLU A CA 1
ATOM 861 C C . GLU A 1 103 ? 29.778 18.328 4.634 1.00 20.03 98 GLU A C 1
ATOM 862 O O . GLU A 1 103 ? 30.690 18.267 5.457 1.00 24.58 98 GLU A O 1
ATOM 868 N N . PHE A 1 104 ? 28.544 18.709 4.946 1.00 19.66 99 PHE A N 1
ATOM 869 C CA . PHE A 1 104 ? 28.172 19.063 6.306 1.00 18.18 99 PHE A CA 1
ATOM 870 C C . PHE A 1 104 ? 28.316 17.850 7.217 1.00 18.84 99 PHE A C 1
ATOM 871 O O . PHE A 1 104 ? 28.962 17.915 8.266 1.00 22.16 99 PHE A O 1
ATOM 879 N N . TYR A 1 105 ? 27.729 16.731 6.804 1.00 17.75 100 TYR A N 1
ATOM 880 C CA . TYR A 1 105 ? 27.770 15.533 7.628 1.00 19.18 100 TYR A CA 1
ATOM 881 C C . TYR A 1 105 ? 29.176 14.952 7.755 1.00 19.26 100 TYR A C 1
ATOM 882 O O . TYR A 1 105 ? 29.577 14.526 8.833 1.00 24.83 100 TYR A O 1
ATOM 891 N N . LEU A 1 106 ? 29.931 14.948 6.661 1.00 20.35 101 LEU A N 1
ATOM 892 C CA . LEU A 1 106 ? 31.269 14.366 6.686 1.00 25.47 101 LEU A CA 1
ATOM 893 C C . LEU A 1 106 ? 32.251 15.170 7.535 1.00 30.02 101 LEU A C 1
ATOM 894 O O . LEU A 1 106 ? 33.227 14.621 8.056 1.00 35.81 101 LEU A O 1
ATOM 899 N N . ASN A 1 107 ? 31.987 16.465 7.681 1.00 31.09 102 ASN A N 1
ATOM 900 C CA . ASN A 1 107 ? 32.949 17.360 8.311 1.00 38.27 102 ASN A CA 1
ATOM 901 C C . ASN A 1 107 ? 32.570 17.844 9.709 1.00 41.75 102 ASN A C 1
ATOM 902 O O . ASN A 1 107 ? 33.441 18.056 10.553 1.00 43.76 102 ASN A O 1
ATOM 907 N N . CYS A 1 108 ? 31.277 18.014 9.958 1.00 35.42 103 CYS A N 1
ATOM 908 C CA . CYS A 1 108 ? 30.828 18.576 11.227 1.00 43.62 103 CYS A CA 1
ATOM 909 C C . CYS A 1 108 ? 30.386 17.516 12.238 1.00 41.64 103 CYS A C 1
ATOM 910 O O . CYS A 1 108 ? 30.240 17.809 13.424 1.00 43.36 103 CYS A O 1
ATOM 913 N N . CYS A 1 109 ? 30.181 16.287 11.771 1.00 36.39 104 CYS A N 1
ATOM 914 C CA . CYS A 1 109 ? 29.658 15.224 12.628 1.00 29.78 104 CYS A CA 1
ATOM 915 C C . CYS A 1 109 ? 30.675 14.116 12.905 1.00 34.62 104 CYS A C 1
ATOM 916 O O . CYS A 1 109 ? 30.500 12.976 12.474 1.00 33.49 104 CYS A O 1
ATOM 919 N N . ASP A 1 110 ? 31.727 14.448 13.647 1.00 38.76 105 ASP A N 1
ATOM 920 C CA . ASP A 1 110 ? 32.829 13.510 13.859 1.00 41.70 105 ASP A CA 1
ATOM 921 C C . ASP A 1 110 ? 32.897 12.904 15.265 1.00 35.13 105 ASP A C 1
ATOM 922 O O . ASP A 1 110 ? 33.897 12.280 15.627 1.00 35.93 105 ASP A O 1
ATOM 927 N N . ALA A 1 111 ? 31.843 13.083 16.053 1.00 29.52 106 ALA A N 1
ATOM 928 C CA . ALA A 1 111 ? 31.803 12.516 17.399 1.00 30.42 106 ALA A CA 1
ATOM 929 C C . ALA A 1 111 ? 31.836 10.989 17.342 1.00 29.91 106 ALA A C 1
ATOM 930 O O . ALA A 1 111 ? 31.453 10.396 16.334 1.00 31.59 106 ALA A O 1
ATOM 932 N N . PRO A 1 112 ? 32.295 10.344 18.426 1.00 28.05 107 PRO A N 1
ATOM 933 C CA . PRO A 1 112 ? 32.349 8.877 18.471 1.00 27.03 107 PRO A CA 1
ATOM 934 C C . PRO A 1 112 ? 30.978 8.215 18.315 1.00 26.69 107 PRO A C 1
ATOM 935 O O . PRO A 1 112 ? 30.886 7.124 17.759 1.00 33.95 107 PRO A O 1
ATOM 939 N N . PHE A 1 113 ? 29.929 8.871 18.800 1.00 23.53 108 PHE A N 1
ATOM 940 C CA . PHE A 1 113 ? 28.571 8.360 18.644 1.00 22.45 108 PHE A CA 1
ATOM 941 C C . PHE A 1 113 ? 27.565 9.485 18.793 1.00 20.87 108 PHE A C 1
ATOM 942 O O . PHE A 1 113 ? 27.866 10.524 19.381 1.00 22.07 108 PHE A O 1
ATOM 950 N N . TYR A 1 114 ? 26.372 9.260 18.251 1.00 16.83 109 TYR A N 1
ATOM 951 C CA . TYR A 1 114 ? 25.242 10.169 18.416 1.00 15.62 109 TYR A CA 1
ATOM 952 C C . TYR A 1 114 ? 24.044 9.369 18.873 1.00 14.36 109 TYR A C 1
ATOM 953 O O . TYR A 1 114 ? 23.981 8.169 18.627 1.00 15.88 109 TYR A O 1
ATOM 962 N N . GLY A 1 115 ? 23.097 10.023 19.541 1.00 13.67 110 GLY A N 1
ATOM 963 C CA . GLY A 1 115 ? 21.809 9.408 19.795 1.00 15.51 110 GLY A CA 1
ATOM 964 C C . GLY A 1 115 ? 20.947 9.494 18.547 1.00 13.99 110 GLY A C 1
ATOM 965 O O . GLY A 1 115 ? 21.357 10.088 17.550 1.00 12.29 110 GLY A O 1
ATOM 966 N N . SER A 1 116 ? 19.748 8.917 18.604 1.00 12.97 111 SER A N 1
ATOM 967 C CA . SER A 1 116 ? 18.832 8.942 17.471 1.00 12.27 111 SER A CA 1
ATOM 968 C C . SER A 1 116 ? 17.801 10.061 17.535 1.00 10.68 111 SER A C 1
ATOM 969 O O . SER A 1 116 ? 17.024 10.154 18.481 1.00 12.01 111 SER A O 1
ATOM 972 N N . THR A 1 117 ? 17.766 10.881 16.493 1.00 9.99 112 THR A N 1
ATOM 973 C CA . THR A 1 117 ? 16.743 11.906 16.337 1.00 10.12 112 THR A CA 1
ATOM 974 C C . THR A 1 117 ? 15.356 11.273 16.273 1.00 9.63 112 THR A C 1
ATOM 975 O O . THR A 1 117 ? 14.343 11.927 16.570 1.00 10.14 112 THR A O 1
ATOM 979 N N . PHE A 1 118 ? 15.301 9.993 15.909 1.00 9.47 113 PHE A N 1
ATOM 980 C CA . PHE A 1 118 ? 14.024 9.294 15.794 1.00 10.31 113 PHE A CA 1
ATOM 981 C C . PHE A 1 118 ? 13.461 8.781 17.125 1.00 11.70 113 PHE A C 1
ATOM 982 O O . PHE A 1 118 ? 12.476 8.046 17.135 1.00 12.94 113 PHE A O 1
ATOM 990 N N . ILE A 1 119 ? 14.045 9.165 18.258 1.00 11.87 114 ILE A N 1
ATOM 991 C CA . ILE A 1 119 ? 13.360 8.864 19.518 1.00 14.50 114 ILE A CA 1
ATOM 992 C C . ILE A 1 119 ? 11.976 9.526 19.559 1.00 12.93 114 ILE A C 1
ATOM 993 O O . ILE A 1 119 ? 11.090 9.069 20.285 1.00 14.95 114 ILE A O 1
ATOM 998 N N . SER A 1 120 ? 11.779 10.581 18.764 1.00 12.49 115 SER A N 1
ATOM 999 C CA . SER A 1 120 ? 10.473 11.240 18.687 1.00 12.22 115 SER A CA 1
ATOM 1000 C C . SER A 1 120 ? 9.617 10.651 17.567 1.00 13.69 115 SER A C 1
ATOM 1001 O O . SER A 1 120 ? 8.456 11.018 17.421 1.00 14.02 115 SER A O 1
ATOM 1004 N N . ARG A 1 121 ? 10.200 9.736 16.786 1.00 13.56 116 ARG A N 1
ATOM 1005 C CA . ARG A 1 121 ? 9.580 9.243 15.548 1.00 14.34 116 ARG A CA 1
ATOM 1006 C C . ARG A 1 121 ? 9.612 7.706 15.484 1.00 14.72 116 ARG A C 1
ATOM 1007 O O . ARG A 1 121 ? 10.251 7.120 14.611 1.00 16.19 116 ARG A O 1
ATOM 1015 N N . PRO A 1 122 ? 8.919 7.043 16.415 1.00 14.95 117 PRO A N 1
ATOM 1016 C CA . PRO A 1 122 ? 9.128 5.603 16.603 1.00 17.69 117 PRO A CA 1
ATOM 1017 C C . PRO A 1 122 ? 8.149 4.707 15.852 1.00 17.02 117 PRO A C 1
ATOM 1018 O O . PRO A 1 122 ? 8.058 3.533 16.203 1.00 18.51 117 PRO A O 1
ATOM 1022 N N . TYR A 1 123 ? 7.428 5.221 14.859 1.00 15.52 118 TYR A N 1
ATOM 1023 C CA . TYR A 1 123 ? 6.355 4.413 14.276 1.00 16.58 118 TYR A CA 1
ATOM 1024 C C . TYR A 1 123 ? 6.133 4.533 12.766 1.00 15.63 118 TYR A C 1
ATOM 1025 O O . TYR A 1 123 ? 6.288 3.552 12.035 1.00 17.34 118 TYR A O 1
ATOM 1034 N N . ILE A 1 124 ? 5.750 5.715 12.298 1.00 14.14 119 ILE A N 1
ATOM 1035 C CA . ILE A 1 124 ? 5.104 5.818 10.982 1.00 15.12 119 ILE A CA 1
ATOM 1036 C C . ILE A 1 124 ? 6.005 5.475 9.788 1.00 17.72 119 ILE A C 1
ATOM 1037 O O . ILE A 1 124 ? 5.527 4.941 8.782 1.00 18.10 119 ILE A O 1
ATOM 1042 N N . ASP A 1 125 ? 7.300 5.756 9.900 1.00 15.97 120 ASP A N 1
ATOM 1043 C CA . ASP A 1 125 ? 8.206 5.510 8.782 1.00 17.14 120 ASP A CA 1
ATOM 1044 C C . ASP A 1 125 ? 8.818 4.109 8.760 1.00 16.67 120 ASP A C 1
ATOM 1045 O O . ASP A 1 125 ? 9.527 3.755 7.826 1.00 18.50 120 ASP A O 1
ATOM 1050 N N . LEU A 1 126 ? 8.528 3.311 9.777 1.00 16.82 121 LEU A N 1
ATOM 1051 C CA . LEU A 1 126 ? 9.060 1.958 9.855 1.00 17.96 121 LEU A CA 1
ATOM 1052 C C . LEU A 1 126 ? 8.259 0.985 8.999 1.00 20.90 121 LEU A C 1
ATOM 1053 O O . LEU A 1 126 ? 7.029 1.026 8.977 1.00 22.86 121 LEU A O 1
ATOM 1058 N N . ILE A 1 127 ? 8.963 0.102 8.298 1.00 21.24 122 ILE A N 1
ATOM 1059 C CA . ILE A 1 127 ? 8.310 -0.986 7.586 1.00 25.63 122 ILE A CA 1
ATOM 1060 C C . ILE A 1 127 ? 7.713 -1.960 8.590 1.00 28.11 122 ILE A C 1
ATOM 1061 O O . ILE A 1 127 ? 6.547 -2.345 8.485 1.00 36.82 122 ILE A O 1
ATOM 1066 N N . ASP A 1 128 ? 8.527 -2.359 9.562 1.00 26.66 123 ASP A N 1
ATOM 1067 C CA . ASP A 1 128 ? 8.089 -3.285 10.599 1.00 27.61 123 ASP A CA 1
ATOM 1068 C C . ASP A 1 128 ? 7.734 -2.517 11.863 1.00 26.22 123 ASP A C 1
ATOM 1069 O O . ASP A 1 128 ? 8.610 -2.002 12.567 1.00 26.66 123 ASP A O 1
ATOM 1074 N N . LYS A 1 129 ? 6.441 -2.435 12.140 1.00 27.48 124 LYS A N 1
ATOM 1075 C CA . LYS A 1 129 ? 5.959 -1.645 13.260 1.00 25.27 124 LYS A CA 1
ATOM 1076 C C . LYS A 1 129 ? 5.862 -2.455 14.551 1.00 26.60 124 LYS A C 1
ATOM 1077 O O . LYS A 1 129 ? 5.451 -1.938 15.586 1.00 28.15 124 LYS A O 1
ATOM 1083 N N . SER A 1 130 ? 6.264 -3.721 14.490 1.00 29.03 125 SER A N 1
ATOM 1084 C CA . SER A 1 130 ? 6.231 -4.587 15.665 1.00 31.89 125 SER A CA 1
ATOM 1085 C C . SER A 1 130 ? 6.939 -4.026 16.916 1.00 30.79 125 SER A C 1
ATOM 1086 O O . SER A 1 130 ? 6.410 -4.141 18.021 1.00 33.54 125 SER A O 1
ATOM 1089 N N . PRO A 1 131 ? 8.130 -3.412 16.752 1.00 28.07 126 PRO A N 1
ATOM 1090 C CA . PRO A 1 131 ? 8.841 -2.911 17.938 1.00 27.49 126 PRO A CA 1
ATOM 1091 C C . PRO A 1 131 ? 8.279 -1.611 18.519 1.00 25.02 126 PRO A C 1
ATOM 1092 O O . PRO A 1 131 ? 8.741 -1.188 19.576 1.00 22.77 126 PRO A O 1
ATOM 1096 N N . SER A 1 132 ? 7.311 -0.992 17.851 1.00 22.16 127 SER A N 1
ATOM 1097 C CA . SER A 1 132 ? 6.846 0.329 18.267 1.00 19.66 127 SER A CA 1
ATOM 1098 C C . SER A 1 132 ? 6.246 0.333 19.668 1.00 19.78 127 SER A C 1
ATOM 1099 O O . SER A 1 132 ? 6.439 1.278 20.427 1.00 19.65 127 SER A O 1
ATOM 1102 N N . GLU A 1 133 ? 5.527 -0.728 20.020 1.00 24.24 128 GLU A N 1
ATOM 1103 C CA . GLU A 1 133 ? 4.945 -0.793 21.354 1.00 26.35 128 GLU A CA 1
ATOM 1104 C C . GLU A 1 133 ? 6.044 -0.7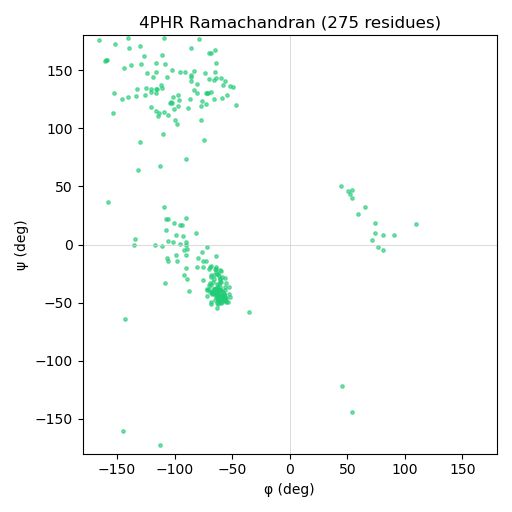23 22.409 1.00 23.47 128 GLU A C 1
ATOM 1105 O O . GLU A 1 133 ? 5.936 0.027 23.375 1.00 25.32 128 GLU A O 1
ATOM 1111 N N . ALA A 1 134 ? 7.104 -1.503 22.218 1.00 25.33 129 ALA A N 1
ATOM 1112 C CA . ALA A 1 134 ? 8.256 -1.452 23.117 1.00 24.82 129 ALA A CA 1
ATOM 1113 C C . ALA A 1 134 ? 8.929 -0.074 23.150 1.00 21.70 129 ALA A C 1
ATOM 1114 O O . ALA A 1 134 ? 9.368 0.380 24.208 1.00 26.40 129 ALA A O 1
ATOM 1116 N N . TYR A 1 135 ? 9.019 0.582 21.997 1.00 19.77 130 TYR A N 1
ATOM 1117 C CA . TYR A 1 135 ? 9.616 1.915 21.946 1.00 19.52 130 TYR A CA 1
ATOM 1118 C C . TYR A 1 135 ? 8.811 2.891 22.809 1.00 18.65 130 TYR A C 1
ATOM 1119 O O . TYR A 1 135 ? 9.378 3.645 23.600 1.00 18.67 130 TYR A O 1
ATOM 1128 N N . PHE A 1 136 ? 7.488 2.881 22.660 1.00 18.29 131 PHE A N 1
ATOM 1129 C CA . PHE A 1 136 ? 6.648 3.821 23.407 1.00 19.89 131 PHE A CA 1
ATOM 1130 C C . PHE A 1 136 ? 6.636 3.510 24.895 1.00 17.27 131 PHE A C 1
ATOM 1131 O O . PHE A 1 136 ? 6.600 4.418 25.719 1.00 19.22 131 PHE A O 1
ATOM 1139 N N . GLU A 1 137 ? 6.700 2.226 25.239 1.00 20.46 132 GLU A N 1
ATOM 1140 C CA . GLU A 1 137 ? 6.773 1.839 26.640 1.00 22.86 132 GLU A CA 1
ATOM 1141 C C . GLU A 1 137 ? 8.071 2.337 27.266 1.00 20.21 132 GLU A C 1
ATOM 1142 O O . GLU A 1 137 ? 8.077 2.821 28.397 1.00 25.02 132 GLU A O 1
ATOM 1148 N N . SER A 1 138 ? 9.172 2.241 26.524 1.00 23.02 133 SER A N 1
ATOM 1149 C CA . SER A 1 138 ? 10.444 2.731 27.038 1.00 21.92 133 SER A CA 1
ATOM 1150 C C . SER A 1 138 ? 10.448 4.250 27.172 1.00 22.09 133 SER A C 1
ATOM 1151 O O . SER A 1 138 ? 10.951 4.793 28.154 1.00 23.51 133 SER A O 1
ATOM 1154 N N . LEU A 1 139 ? 9.876 4.932 26.187 1.00 19.38 134 LEU A N 1
ATOM 1155 C CA . LEU A 1 139 ? 9.729 6.380 26.263 1.00 20.85 134 LEU A CA 1
ATOM 1156 C C . LEU A 1 139 ? 8.948 6.793 27.513 1.00 16.75 134 LEU A C 1
ATOM 1157 O O . LEU A 1 139 ? 9.368 7.686 28.241 1.00 18.27 134 LEU A O 1
ATOM 1162 N N . LYS A 1 140 ? 7.813 6.139 27.760 1.00 17.28 135 LYS A N 1
ATOM 1163 C CA . LYS A 1 140 ? 6.944 6.515 28.875 1.00 17.22 135 LYS A CA 1
ATOM 1164 C C . LYS A 1 140 ? 7.664 6.391 30.216 1.00 17.13 135 LYS A C 1
ATOM 1165 O O . LYS A 1 140 ? 7.367 7.126 31.156 1.00 18.66 135 LYS A O 1
ATOM 1171 N N . GLU A 1 141 ? 8.619 5.471 30.300 1.00 20.16 136 GLU A N 1
ATOM 1172 C CA . GLU A 1 141 ? 9.377 5.307 31.533 1.00 21.90 136 GLU A CA 1
ATOM 1173 C C . GLU A 1 141 ? 10.204 6.546 31.872 1.00 21.47 136 GLU A C 1
ATOM 1174 O O . GLU A 1 141 ? 10.600 6.737 33.021 1.00 27.72 136 GLU A O 1
ATOM 1180 N N . LEU A 1 142 ? 10.446 7.402 30.880 1.00 18.35 137 LEU A N 1
ATOM 1181 C CA . LEU A 1 142 ? 11.159 8.649 31.128 1.00 19.59 137 LEU A CA 1
ATOM 1182 C C . LEU A 1 142 ? 10.388 9.568 32.069 1.00 17.96 137 LEU A C 1
ATOM 1183 O O . LEU A 1 142 ? 10.985 10.291 32.862 1.00 20.90 137 LEU A O 1
ATOM 1188 N N . TRP A 1 143 ? 9.060 9.539 31.988 1.00 16.28 138 TRP A N 1
ATOM 1189 C CA . TRP A 1 143 ? 8.250 10.486 32.754 1.00 15.91 138 TRP A CA 1
ATOM 1190 C C . TRP A 1 143 ? 7.325 9.850 33.794 1.00 16.68 138 TRP A C 1
ATOM 1191 O O . TRP A 1 143 ? 6.641 10.558 34.525 1.00 17.00 138 TRP A O 1
ATOM 1202 N N . ARG A 1 144 ? 7.327 8.523 33.898 1.00 16.54 139 ARG A N 1
ATOM 1203 C CA . ARG A 1 144 ? 6.491 7.871 34.897 1.00 18.11 139 ARG A CA 1
ATOM 1204 C C . ARG A 1 144 ? 6.877 8.366 36.285 1.00 21.37 139 ARG A C 1
ATOM 1205 O O . ARG A 1 144 ? 8.043 8.303 36.668 1.00 19.12 139 ARG A O 1
ATOM 1213 N N . GLY A 1 145 ? 5.892 8.863 37.029 1.00 20.46 140 GLY A N 1
ATOM 1214 C CA . GLY A 1 145 ? 6.121 9.350 38.376 1.00 20.51 140 GLY A CA 1
ATOM 1215 C C . GLY A 1 145 ? 6.846 10.681 38.468 1.00 21.10 140 GLY A C 1
ATOM 1216 O O . GLY A 1 145 ? 7.240 11.102 39.559 1.00 22.91 140 GLY A O 1
ATOM 1217 N N . LYS A 1 146 ? 7.016 11.363 37.338 1.00 17.35 141 LYS A N 1
ATOM 1218 C CA . LYS A 1 146 ? 7.728 12.631 37.344 1.00 19.40 141 LYS A CA 1
ATOM 1219 C C . LYS A 1 146 ? 6.763 13.802 37.276 1.00 16.66 141 LYS A C 1
ATOM 1220 O O . LYS A 1 146 ? 5.675 13.693 36.707 1.00 17.67 141 LYS A O 1
ATOM 1226 N N . ASP A 1 147 ? 7.168 14.925 37.858 1.00 19.70 142 ASP A N 1
ATOM 1227 C CA . ASP A 1 147 ? 6.477 16.192 37.627 1.00 17.73 142 ASP A CA 1
ATOM 1228 C C . ASP A 1 147 ? 7.065 16.823 36.378 1.00 16.01 142 ASP A C 1
ATOM 1229 O O . ASP A 1 147 ? 8.277 17.018 36.295 1.00 16.29 142 ASP A O 1
ATOM 1234 N N . LEU A 1 148 ? 6.207 17.138 35.411 1.00 13.97 143 LEU A N 1
ATOM 1235 C CA . LEU A 1 148 ? 6.666 17.607 34.111 1.00 12.38 143 LEU A CA 1
ATOM 1236 C C . LEU A 1 148 ? 6.446 19.090 33.897 1.00 12.85 143 LEU A C 1
ATOM 1237 O O . LEU A 1 148 ? 5.433 19.648 34.332 1.00 13.45 143 LEU A O 1
ATOM 1242 N N . LEU A 1 149 ? 7.392 19.713 33.199 1.00 12.12 144 LEU A N 1
ATOM 1243 C CA . LEU A 1 149 ? 7.162 21.006 32.579 1.00 11.53 144 LEU A CA 1
ATOM 1244 C C . LEU A 1 149 ? 7.280 20.779 31.079 1.00 12.64 144 LEU A C 1
ATOM 1245 O O . LEU A 1 149 ? 8.344 20.406 30.591 1.00 13.34 144 LEU A O 1
ATOM 1250 N N . ILE A 1 150 ? 6.179 20.956 30.362 1.00 11.26 145 ILE A N 1
ATOM 1251 C CA . ILE A 1 150 ? 6.179 20.778 28.918 1.00 10.29 145 ILE A CA 1
ATOM 1252 C C . ILE A 1 150 ? 6.190 22.143 28.263 1.00 10.94 145 ILE A C 1
ATOM 1253 O O . ILE A 1 150 ? 5.320 22.974 28.536 1.00 12.09 145 ILE A O 1
ATOM 1258 N N . VAL A 1 151 ? 7.195 22.377 27.428 1.00 10.09 146 VAL A N 1
ATOM 1259 C CA . VAL A 1 151 ? 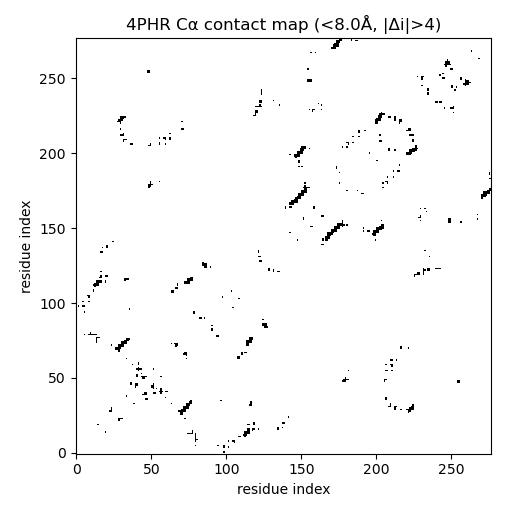7.326 23.632 26.701 1.00 11.13 146 VAL A CA 1
ATOM 1260 C C . VAL A 1 151 ? 7.032 23.292 25.251 1.00 10.45 146 VAL A C 1
ATOM 1261 O O . VAL A 1 151 ? 7.766 22.527 24.637 1.00 11.15 146 VAL A O 1
ATOM 1265 N N . GLU A 1 152 ? 5.931 23.822 24.724 1.00 10.28 147 GLU A N 1
ATOM 1266 C CA . GLU A 1 152 ? 5.445 23.429 23.407 1.00 10.23 147 GLU A CA 1
ATOM 1267 C C . GLU A 1 152 ? 4.674 24.592 22.801 1.00 10.53 147 GLU A C 1
ATOM 1268 O O . GLU A 1 152 ? 4.420 25.601 23.475 1.00 11.51 147 GLU A O 1
ATOM 1274 N N . GLY A 1 153 ? 4.300 24.451 21.536 1.00 10.74 148 GLY A N 1
ATOM 1275 C CA . GLY A 1 153 ? 3.556 25.489 20.855 1.00 10.35 148 GLY A CA 1
ATOM 1276 C C . GLY A 1 153 ? 2.068 25.387 21.093 1.00 10.56 148 GLY A C 1
ATOM 1277 O O . GLY A 1 153 ? 1.564 24.377 21.595 1.00 11.82 148 GLY A O 1
ATOM 1278 N N . ALA A 1 154 ? 1.350 26.429 20.695 1.00 12.84 149 ALA A N 1
ATOM 1279 C CA . ALA A 1 154 ? -0.084 26.502 20.938 1.00 15.09 149 ALA A CA 1
ATOM 1280 C C . ALA A 1 154 ? -0.912 25.417 20.248 1.00 15.82 149 ALA A C 1
ATOM 1281 O O . ALA A 1 154 ? -2.013 25.100 20.703 1.00 19.72 149 ALA A O 1
ATOM 1283 N N . THR A 1 155 ? -0.413 24.871 19.143 1.00 12.67 150 THR A N 1
ATOM 1284 C CA . THR A 1 155 ? -1.128 23.799 18.438 1.00 13.65 150 THR A CA 1
ATOM 1285 C C . THR A 1 155 ? -0.601 22.394 18.777 1.00 12.32 150 THR A C 1
ATOM 1286 O O . THR A 1 155 ? -1.206 21.393 18.390 1.00 13.82 150 THR A O 1
ATOM 1290 N N . SER A 1 156 ? 0.514 22.315 19.495 1.00 11.88 151 SER A N 1
ATOM 1291 C CA . SER A 1 156 ? 1.174 21.034 19.778 1.00 11.86 151 SER A CA 1
ATOM 1292 C C . SER A 1 156 ? 0.282 20.099 20.600 1.00 12.09 151 SER A C 1
ATOM 1293 O O . SER A 1 156 ? 0.083 18.929 20.249 1.00 13.46 151 SER A O 1
ATOM 1296 N N . ARG A 1 157 ? -0.239 20.616 21.707 1.00 12.11 152 ARG A N 1
ATOM 1297 C CA . ARG A 1 157 ? -1.176 19.879 22.560 1.00 12.50 152 ARG A CA 1
ATOM 1298 C C . ARG A 1 157 ? -0.733 18.436 22.811 1.00 12.44 152 ARG A C 1
ATOM 1299 O O . ARG A 1 157 ? -1.499 17.470 22.660 1.00 11.78 152 ARG A O 1
ATOM 1307 N N . SER A 1 158 ? 0.518 18.302 23.226 1.00 11.25 153 SER A N 1
ATOM 1308 C CA . SER A 1 158 ? 1.130 16.992 23.378 1.00 11.07 153 SER A CA 1
ATOM 1309 C C . SER A 1 158 ? 0.443 16.223 24.497 1.00 11.46 153 SER A C 1
ATOM 1310 O O . SER A 1 158 ? 0.332 16.702 25.630 1.00 13.10 153 SER A O 1
ATOM 1313 N N . GLY A 1 159 ? -0.025 15.024 24.170 1.00 11.96 154 GLY A N 1
ATOM 1314 C CA . GLY A 1 159 ? -0.696 14.180 25.137 1.00 12.99 154 GLY A CA 1
ATOM 1315 C C . GLY A 1 159 ? -2.155 14.526 25.353 1.00 14.31 154 GLY A C 1
ATOM 1316 O O . GLY A 1 159 ? -2.859 13.824 26.065 1.00 18.00 154 GLY A O 1
ATOM 1317 N N . VAL A 1 160 ? -2.630 15.594 24.722 1.00 13.22 155 VAL A N 1
ATOM 1318 C CA . VAL A 1 160 ? -4.004 16.024 24.945 1.00 13.71 155 VAL A CA 1
ATOM 1319 C C . VAL A 1 160 ? -4.962 15.110 24.189 1.00 14.86 155 VAL A C 1
ATOM 1320 O O . VAL A 1 160 ? -4.847 14.931 22.979 1.00 15.65 155 VAL A O 1
ATOM 1324 N N . GLY A 1 161 ? -5.898 14.521 24.918 1.00 16.98 156 GLY A N 1
ATOM 1325 C CA . GLY A 1 161 ? -6.828 13.576 24.330 1.00 20.01 156 GLY A CA 1
ATOM 1326 C C . GLY A 1 161 ? -6.289 12.166 24.160 1.00 18.70 156 GLY A C 1
ATOM 1327 O O . GLY A 1 161 ? -6.929 11.337 23.526 1.00 22.96 156 GLY A O 1
ATOM 1328 N N . ASN A 1 162 ? -5.109 11.893 24.708 1.00 15.01 157 ASN A N 1
ATOM 1329 C CA . ASN A 1 162 ? -4.570 10.536 24.709 1.00 14.48 157 ASN A CA 1
ATOM 1330 C C . ASN A 1 162 ? -3.887 10.252 26.047 1.00 15.04 157 ASN A C 1
ATOM 1331 O O . ASN A 1 162 ? -3.808 11.140 26.901 1.00 15.37 157 ASN A O 1
ATOM 1336 N N . ASP A 1 163 ? -3.383 9.036 26.234 1.00 14.69 158 ASP A N 1
ATOM 1337 C CA . ASP A 1 163 ? -2.812 8.643 27.526 1.00 15.33 158 ASP A CA 1
ATOM 1338 C C . ASP A 1 163 ? -1.283 8.683 27.577 1.00 14.44 158 ASP A C 1
ATOM 1339 O O . ASP A 1 163 ? -0.668 8.090 28.461 1.00 14.94 158 ASP A O 1
ATOM 1344 N N . LEU A 1 164 ? -0.663 9.401 26.647 1.00 13.65 159 LEU A N 1
ATOM 1345 C CA . LEU A 1 164 ? 0.799 9.425 26.582 1.00 13.17 159 LEU A CA 1
ATOM 1346 C C . LEU A 1 164 ? 1.471 9.776 27.918 1.00 13.29 159 LEU A C 1
ATOM 1347 O O . LEU A 1 164 ? 2.435 9.127 28.327 1.00 13.16 159 LEU A O 1
ATOM 1352 N N . PHE A 1 165 ? 0.956 10.796 28.598 1.00 13.00 160 PHE A N 1
ATOM 1353 C CA . PHE A 1 165 ? 1.551 11.261 29.849 1.00 12.40 160 PHE A CA 1
ATOM 1354 C C . PHE A 1 165 ? 0.732 10.909 31.092 1.00 15.23 160 PHE A C 1
ATOM 1355 O O . PHE A 1 165 ? 0.892 11.542 32.136 1.00 16.29 160 PHE A O 1
ATOM 1363 N N . VAL A 1 166 ? -0.121 9.894 31.005 1.00 13.67 161 VAL A N 1
ATOM 1364 C CA . VAL A 1 166 ? -1.042 9.611 32.109 1.00 16.02 161 VAL A CA 1
ATOM 1365 C C . VAL A 1 166 ? -0.326 9.308 33.429 1.00 18.16 161 VAL A C 1
ATOM 1366 O O . VAL A 1 166 ? -0.834 9.625 34.509 1.00 18.33 161 VAL A O 1
ATOM 1370 N N . ALA A 1 167 ? 0.856 8.708 33.344 1.00 17.83 162 ALA A N 1
ATOM 1371 C CA . ALA A 1 167 ? 1.559 8.283 34.552 1.00 19.35 162 ALA A CA 1
ATOM 1372 C C . ALA A 1 167 ? 2.498 9.352 35.123 1.00 18.20 162 ALA A C 1
ATOM 1373 O O . ALA A 1 167 ? 3.146 9.138 36.145 1.00 19.26 162 ALA A O 1
ATOM 1375 N N . ALA A 1 168 ? 2.570 10.505 34.466 1.00 17.17 163 ALA A N 1
ATOM 1376 C CA . ALA A 1 168 ? 3.270 11.644 35.039 1.00 15.92 163 ALA A CA 1
ATOM 1377 C C . ALA A 1 168 ? 2.516 12.111 36.282 1.00 16.83 163 ALA A C 1
ATOM 1378 O O . ALA A 1 168 ? 1.283 12.116 36.302 1.00 19.75 163 ALA A O 1
ATOM 1380 N N . SER A 1 169 ? 3.247 12.504 37.320 1.00 16.55 164 SER A N 1
ATOM 1381 C CA . SER A 1 169 ? 2.604 12.926 38.564 1.00 16.15 164 SER A CA 1
ATOM 1382 C C . SER A 1 169 ? 1.867 14.256 38.425 1.00 17.80 164 SER A C 1
ATOM 1383 O O . SER A 1 169 ? 0.840 14.483 39.061 1.00 19.90 164 SER A O 1
ATOM 1386 N N . SER A 1 170 ? 2.411 15.148 37.612 1.00 17.50 165 SER A N 1
ATOM 1387 C CA . SER A 1 170 ? 1.741 16.406 37.332 1.00 18.17 165 SER A CA 1
ATOM 1388 C C . SER A 1 170 ? 2.304 16.967 36.040 1.00 14.28 165 SER A C 1
ATOM 1389 O O . SER A 1 170 ? 3.405 16.597 35.616 1.00 16.55 165 SER A O 1
ATOM 1392 N N . ILE A 1 171 ? 1.543 17.853 35.410 1.00 13.62 166 ILE A N 1
ATOM 1393 C CA . ILE A 1 171 ? 1.978 18.514 34.192 1.00 14.17 166 ILE A CA 1
ATOM 1394 C C . ILE A 1 171 ? 1.697 19.999 34.278 1.00 13.28 166 ILE A C 1
ATOM 1395 O O . ILE A 1 171 ? 0.583 20.409 34.609 1.00 14.03 166 ILE A O 1
ATOM 1400 N N . LYS A 1 172 ? 2.728 20.791 34.015 1.00 13.48 167 LYS A N 1
ATOM 1401 C CA . LYS A 1 172 ? 2.577 22.220 33.798 1.00 12.11 167 LYS A CA 1
ATOM 1402 C C . LYS A 1 172 ? 3.062 22.479 32.379 1.00 10.24 167 LYS A C 1
ATOM 1403 O O . LYS A 1 172 ? 4.004 21.832 31.933 1.00 12.86 167 LYS A O 1
ATOM 1409 N N . ARG A 1 173 ? 2.428 23.418 31.681 1.00 10.83 168 ARG A N 1
ATOM 1410 C CA . ARG A 1 173 ? 2.776 23.718 30.292 1.00 11.26 168 ARG A CA 1
ATOM 1411 C C . ARG A 1 173 ? 3.093 25.188 30.108 1.00 11.81 168 ARG A C 1
ATOM 1412 O O . ARG A 1 173 ? 2.373 26.057 30.600 1.00 12.88 168 ARG A O 1
ATOM 1420 N N . LEU A 1 174 ? 4.172 25.449 29.387 1.00 11.63 169 LEU A N 1
ATOM 1421 C CA . LEU A 1 174 ? 4.491 26.790 28.932 1.00 13.68 169 LEU A CA 1
ATOM 1422 C C . LEU A 1 174 ? 4.171 26.794 27.446 1.00 12.43 169 LEU A C 1
ATOM 1423 O O . LEU A 1 174 ? 4.831 26.112 26.663 1.00 12.59 169 LEU A O 1
ATOM 1428 N N . VAL A 1 175 ? 3.140 27.539 27.059 1.00 12.28 170 VAL A N 1
ATOM 1429 C CA . VAL A 1 175 ? 2.628 27.442 25.695 1.00 13.41 170 VAL A CA 1
ATOM 1430 C C . VAL A 1 175 ? 3.160 28.599 24.867 1.00 15.06 170 VAL A C 1
ATOM 1431 O O . VAL A 1 175 ? 2.873 29.758 25.152 1.00 20.92 170 VAL A O 1
ATOM 1435 N N . CYS A 1 176 ? 3.939 28.259 23.848 1.00 12.07 171 CYS A N 1
ATOM 1436 C CA . CYS A 1 176 ? 4.689 29.205 23.047 1.00 15.32 171 CYS A CA 1
ATOM 1437 C C . CYS A 1 176 ? 4.097 29.328 21.645 1.00 14.69 171 CYS A C 1
ATOM 1438 O O . CYS A 1 176 ? 3.144 28.617 21.302 1.00 13.91 171 CYS A O 1
ATOM 1441 N N . PRO A 1 177 ? 4.669 30.218 20.816 1.00 14.77 172 PRO A N 1
ATOM 1442 C CA . PRO A 1 177 ? 4.119 30.333 19.462 1.00 16.44 172 PRO A CA 1
ATOM 1443 C C . PRO A 1 177 ? 4.300 29.049 18.658 1.00 14.61 172 PRO A C 1
ATOM 1444 O O . PRO A 1 177 ? 5.325 28.370 18.800 1.00 12.99 172 PRO A O 1
ATOM 1448 N N . SER A 1 178 ? 3.305 28.720 17.839 1.00 13.86 173 SER A N 1
ATOM 1449 C CA . SER A 1 178 ? 3.347 27.528 16.999 1.00 14.90 173 SER A CA 1
ATOM 1450 C C . SER A 1 178 ? 4.275 27.695 15.804 1.00 15.83 173 SER A C 1
ATOM 1451 O O . SER A 1 178 ? 4.626 26.726 15.144 1.00 15.11 173 SER A O 1
ATOM 1454 N N . LYS A 1 179 ? 4.666 28.930 15.524 1.00 15.79 174 LYS A N 1
ATOM 1455 C CA . LYS A 1 179 ? 5.660 29.194 14.491 1.00 16.11 174 LYS A CA 1
ATOM 1456 C C . LYS A 1 179 ? 6.549 30.357 14.925 1.00 14.68 174 LYS A C 1
ATOM 1457 O O . LYS A 1 179 ? 6.121 31.231 15.679 1.00 15.99 174 LYS A O 1
ATOM 1463 N N . ASN A 1 180 ? 7.786 30.366 14.446 1.00 13.37 175 ASN A N 1
ATOM 1464 C CA . ASN A 1 180 ? 8.721 31.448 14.766 1.00 13.72 175 ASN A CA 1
ATOM 1465 C C . ASN A 1 180 ? 8.893 31.676 16.259 1.00 13.94 175 ASN A C 1
ATOM 1466 O O . ASN A 1 180 ? 8.982 32.818 16.715 1.00 17.72 175 ASN A O 1
ATOM 1471 N N . ALA A 1 181 ? 8.947 30.592 17.025 1.00 11.86 176 ALA A N 1
ATOM 1472 C CA . ALA A 1 181 ? 9.101 30.727 18.463 1.00 14.56 176 ALA A CA 1
ATOM 1473 C C . ALA A 1 181 ? 10.435 31.370 18.836 1.00 14.41 176 ALA A C 1
ATOM 1474 O O . ALA A 1 181 ? 10.562 31.952 19.913 1.00 15.81 176 ALA A O 1
ATOM 1476 N N . PHE A 1 182 ? 11.427 31.283 17.954 1.00 12.90 177 PHE A N 1
ATOM 1477 C CA . PHE A 1 182 ? 12.746 31.799 18.308 1.00 15.00 177 PHE A CA 1
ATOM 1478 C C . PHE A 1 182 ? 12.731 33.296 18.599 1.00 18.16 177 PHE A C 1
ATOM 1479 O O . PHE A 1 182 ? 13.549 33.793 19.372 1.00 20.37 177 PHE A O 1
ATOM 1487 N N . GLN A 1 183 ? 11.786 34.003 18.000 1.00 17.87 178 GLN A N 1
ATOM 1488 C CA . GLN A 1 183 ? 11.656 35.430 18.259 1.00 24.25 178 GLN A CA 1
ATOM 1489 C C . GLN A 1 183 ? 11.481 35.727 19.746 1.00 21.56 178 GLN A C 1
ATOM 1490 O O . GLN A 1 183 ? 11.870 36.790 20.233 1.00 23.36 178 GLN A O 1
ATOM 1496 N N . TYR A 1 184 ? 10.890 34.784 20.467 1.00 18.15 179 TYR A N 1
ATOM 1497 C CA . TYR A 1 184 ? 10.597 34.973 21.879 1.00 17.74 179 TYR A CA 1
ATOM 1498 C C . TYR A 1 184 ? 11.551 34.183 22.758 1.00 17.32 179 TYR A C 1
ATOM 1499 O O . TYR A 1 184 ? 11.239 33.908 23.917 1.00 17.59 179 TYR A O 1
ATOM 1508 N N . TYR A 1 185 ? 12.724 33.842 22.222 1.00 16.76 180 TYR A N 1
ATOM 1509 C CA . TYR A 1 185 ? 13.599 32.908 22.918 1.00 18.48 180 TYR A CA 1
ATOM 1510 C C . TYR A 1 185 ? 13.964 33.313 24.350 1.00 18.13 180 TYR A C 1
ATOM 1511 O O . TYR A 1 185 ? 13.875 32.491 25.269 1.00 18.31 180 TYR A O 1
ATOM 1520 N N . ASP A 1 186 ? 14.400 34.557 24.541 1.00 18.88 181 ASP A N 1
ATOM 1521 C CA . ASP A 1 186 ? 14.819 34.991 25.871 1.00 25.76 181 ASP A CA 1
ATOM 1522 C C . ASP A 1 186 ? 13.704 34.818 26.904 1.00 23.33 181 ASP A C 1
ATOM 1523 O O . ASP A 1 186 ? 13.950 34.358 28.023 1.00 22.42 181 ASP A O 1
ATOM 1528 N N . GLU A 1 187 ? 12.482 35.184 26.529 1.00 20.97 182 GLU A N 1
ATOM 1529 C CA . GLU A 1 187 ? 11.341 35.016 27.430 1.00 23.39 182 GLU A CA 1
ATOM 1530 C C . GLU A 1 187 ? 11.031 33.536 27.698 1.00 17.54 182 GLU A C 1
ATOM 1531 O O . GLU A 1 187 ? 10.716 33.150 28.830 1.00 18.60 182 GLU A O 1
ATOM 1537 N N . ILE A 1 188 ? 11.105 32.710 26.656 1.00 16.62 183 ILE A N 1
ATOM 1538 C CA . ILE A 1 188 ? 10.859 31.289 26.829 1.00 15.98 183 ILE A CA 1
ATOM 1539 C C . ILE A 1 188 ? 11.869 30.687 27.801 1.00 16.08 183 ILE A C 1
ATOM 1540 O O . ILE A 1 188 ? 11.491 29.955 28.719 1.00 16.36 183 ILE A O 1
ATOM 1545 N N . LEU A 1 189 ? 13.148 31.015 27.619 1.00 18.64 184 LEU A N 1
ATOM 1546 C CA . LEU A 1 189 ? 14.174 30.498 28.517 1.00 20.59 184 LEU A CA 1
ATOM 1547 C C . LEU A 1 189 ? 13.929 30.975 29.947 1.00 18.34 184 LEU A C 1
ATOM 1548 O O . LEU A 1 189 ? 14.000 30.191 30.884 1.00 19.11 184 LEU A O 1
ATOM 1553 N N . ARG A 1 190 ? 13.640 32.263 30.097 1.00 22.10 185 ARG A N 1
ATOM 1554 C CA . ARG A 1 190 ? 13.432 32.867 31.411 1.00 24.98 185 ARG A CA 1
ATOM 1555 C C . ARG A 1 190 ? 12.270 32.202 32.164 1.00 21.56 185 ARG A C 1
ATOM 1556 O O . ARG A 1 190 ? 12.411 31.830 33.327 1.00 22.66 185 ARG A O 1
ATOM 1564 N N . LEU A 1 191 ? 11.137 32.014 31.487 1.00 17.88 186 LEU A N 1
ATOM 1565 C CA . LEU A 1 191 ? 9.966 31.434 32.142 1.00 17.34 186 LEU A CA 1
ATOM 1566 C C . LEU A 1 191 ? 10.111 29.928 32.350 1.00 16.83 186 LEU A C 1
ATOM 1567 O O . LEU A 1 191 ? 9.578 29.372 33.309 1.00 17.05 186 LEU A O 1
ATOM 1572 N N . THR A 1 192 ? 10.834 29.263 31.456 1.00 15.32 187 THR A N 1
ATOM 1573 C CA . THR A 1 192 ? 11.101 27.838 31.651 1.00 16.65 187 THR A CA 1
ATOM 1574 C C . THR A 1 192 ? 11.899 27.620 32.938 1.00 19.23 187 THR A C 1
ATOM 1575 O O . THR A 1 192 ? 11.527 26.792 33.771 1.00 19.01 187 THR A O 1
ATOM 1579 N N . GLU A 1 193 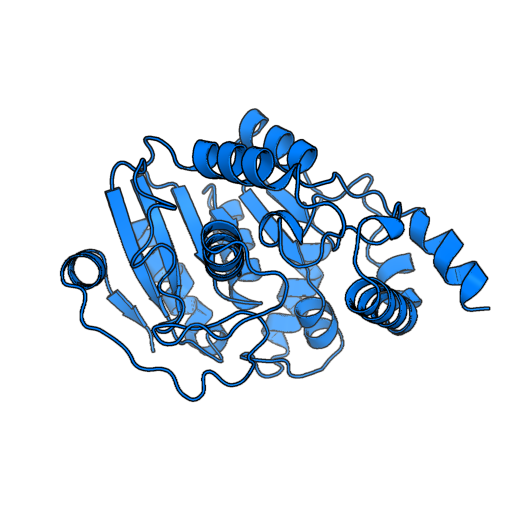? 12.970 28.394 33.116 1.00 19.08 188 GLU A N 1
ATOM 1580 C CA . GLU A 1 193 ? 13.779 28.320 34.330 1.00 22.07 188 GLU A CA 1
ATOM 1581 C C . GLU A 1 193 ? 12.942 28.553 35.586 1.00 21.91 188 GLU A C 1
ATOM 1582 O O . GLU A 1 193 ? 13.075 27.834 36.574 1.00 23.50 188 GLU A O 1
ATOM 1588 N N . LYS A 1 194 ? 12.094 29.574 35.542 1.00 21.55 189 LYS A N 1
ATOM 1589 C CA . LYS A 1 194 ? 11.269 29.944 36.688 1.00 19.98 189 LYS A CA 1
ATOM 1590 C C . LYS A 1 194 ? 10.330 28.818 37.100 1.00 21.76 189 LYS A C 1
ATOM 1591 O O . LYS A 1 194 ? 9.955 28.707 38.271 1.00 23.21 189 LYS A O 1
ATOM 1597 N N . ASN A 1 195 ? 9.927 28.001 36.133 1.00 18.66 190 ASN A N 1
ATOM 1598 C CA . ASN A 1 195 ? 8.917 26.983 36.379 1.00 21.70 190 ASN A CA 1
ATOM 1599 C C . ASN A 1 195 ? 9.463 25.567 36.463 1.00 23.61 190 ASN A C 1
ATOM 1600 O O . ASN A 1 195 ? 8.697 24.612 36.621 1.00 24.74 190 ASN A O 1
ATOM 1605 N N . ALA A 1 196 ? 10.781 25.431 36.365 1.00 22.37 191 ALA A N 1
ATOM 1606 C CA . ALA A 1 196 ? 11.395 24.116 36.211 1.00 25.04 191 ALA A CA 1
ATOM 1607 C C . ALA A 1 196 ? 11.761 23.434 37.525 1.00 25.37 191 ALA A C 1
ATOM 1608 O O . ALA A 1 196 ? 12.156 22.269 37.528 1.00 26.44 191 ALA A O 1
ATOM 1610 N N . LYS A 1 197 ? 11.656 24.166 38.631 1.00 27.07 192 LYS A N 1
ATOM 1611 C CA . LYS A 1 197 ? 11.985 23.617 39.944 1.00 31.43 192 LYS A CA 1
ATOM 1612 C C . LYS A 1 197 ? 11.374 22.231 40.174 1.00 28.14 192 LYS A C 1
ATOM 1613 O O . LYS A 1 197 ? 10.155 22.060 40.126 1.00 29.39 192 LYS A O 1
ATOM 1619 N N . ASN A 1 198 ? 12.236 21.243 40.405 1.00 26.28 193 ASN A N 1
ATOM 1620 C CA . ASN A 1 198 ? 11.801 19.873 40.669 1.00 25.80 193 ASN A CA 1
ATOM 1621 C C . ASN A 1 198 ? 10.963 19.234 39.557 1.00 24.16 193 ASN A C 1
ATOM 1622 O O . ASN A 1 198 ? 10.156 18.340 39.819 1.00 24.37 193 ASN A O 1
ATOM 1627 N N . ARG A 1 199 ? 11.156 19.692 38.322 1.00 20.88 194 ARG A N 1
ATOM 1628 C CA . ARG A 1 199 ? 10.445 19.114 37.187 1.00 16.79 194 ARG A CA 1
ATOM 1629 C C . ARG A 1 199 ? 11.402 18.615 36.109 1.00 16.96 194 ARG A C 1
ATOM 1630 O O . ARG A 1 199 ? 12.482 19.169 35.906 1.00 21.97 194 ARG A O 1
ATOM 1638 N N . LEU A 1 200 ? 10.991 17.556 35.426 1.00 16.94 195 LEU A N 1
ATOM 1639 C CA . LEU A 1 200 ? 11.649 17.136 34.199 1.00 15.16 195 LEU A CA 1
ATOM 1640 C C . LEU A 1 200 ? 11.056 17.986 33.079 1.00 13.45 195 LEU A C 1
ATOM 1641 O O . LEU A 1 200 ? 9.834 18.143 32.990 1.00 15.00 195 LEU A O 1
ATOM 1646 N N . ILE A 1 201 ? 11.908 18.542 32.228 1.00 12.35 196 ILE A N 1
ATOM 1647 C CA . ILE A 1 201 ? 11.443 19.444 31.181 1.00 12.17 196 ILE A CA 1
ATOM 1648 C C . ILE A 1 201 ? 11.384 18.694 29.855 1.00 12.37 196 ILE A C 1
ATOM 1649 O O . ILE A 1 201 ? 12.358 18.060 29.467 1.00 13.49 196 ILE A O 1
ATOM 1654 N N . LEU A 1 202 ? 10.232 18.739 29.189 1.00 11.59 197 LEU A N 1
ATOM 1655 C CA . LEU A 1 202 ? 10.060 18.138 27.868 1.00 10.07 197 LEU A CA 1
ATOM 1656 C C . LEU A 1 202 ? 9.778 19.276 26.912 1.00 10.69 197 LEU A C 1
ATOM 1657 O O . LEU A 1 202 ? 8.964 20.149 27.216 1.00 12.28 197 LEU A O 1
ATOM 1662 N N . VAL A 1 203 ? 10.448 19.281 25.764 1.00 9.75 198 VAL A N 1
ATOM 1663 C CA . VAL A 1 203 ? 10.321 20.403 24.848 1.00 10.30 198 VAL A CA 1
ATOM 1664 C C . VAL A 1 203 ? 9.906 19.916 23.464 1.00 9.01 198 VAL A C 1
ATOM 1665 O O . VAL A 1 203 ? 10.536 19.018 22.904 1.00 10.88 198 VAL A O 1
ATOM 1669 N N . MET A 1 204 ? 8.854 20.532 22.920 1.00 9.42 199 MET A N 1
ATOM 1670 C CA . MET A 1 204 ? 8.341 20.213 21.592 1.00 9.59 199 MET A CA 1
ATOM 1671 C C . MET A 1 204 ? 8.204 21.546 20.863 1.00 8.61 199 MET A C 1
ATOM 1672 O O . MET A 1 204 ? 7.154 22.187 20.910 1.00 9.64 199 MET A O 1
ATOM 1677 N N . LEU A 1 205 ? 9.280 21.980 20.209 1.00 9.64 200 LEU A N 1
ATOM 1678 C CA . LEU A 1 205 ? 9.348 23.369 19.773 1.00 10.21 200 LEU A CA 1
ATOM 1679 C C . LEU A 1 205 ? 10.322 23.589 18.614 1.00 9.93 200 LEU A C 1
ATOM 1680 O O . LEU A 1 205 ? 10.982 24.623 18.533 1.00 12.13 200 LEU A O 1
ATOM 1685 N N . GLY A 1 206 ? 10.389 22.627 17.703 1.00 9.93 201 GLY A N 1
ATOM 1686 C CA . GLY A 1 206 ? 11.189 22.806 16.507 1.00 10.63 201 GLY A CA 1
ATOM 1687 C C . GLY A 1 206 ? 12.625 23.189 16.818 1.00 10.12 201 GLY A C 1
ATOM 1688 O O . GLY A 1 206 ? 13.202 22.689 17.791 1.00 12.54 201 GLY A O 1
ATOM 1689 N N . PRO A 1 207 ? 13.231 24.056 15.981 1.00 9.63 202 PRO A N 1
ATOM 1690 C CA . PRO A 1 207 ? 14.649 24.384 16.191 1.00 11.48 202 PRO A CA 1
ATOM 1691 C C . PRO A 1 207 ? 14.899 25.129 17.497 1.00 10.95 202 PRO A C 1
ATOM 1692 O O . PRO A 1 207 ? 15.981 25.000 18.088 1.00 11.02 202 PRO A O 1
ATOM 1696 N N . THR A 1 208 ? 13.912 25.894 17.945 1.00 10.59 203 THR A N 1
ATOM 1697 C CA . THR A 1 208 ? 14.043 26.623 19.194 1.00 10.91 203 THR A CA 1
ATOM 1698 C C . THR A 1 208 ? 14.253 25.661 20.367 1.00 11.38 203 THR A C 1
ATOM 1699 O O . THR A 1 208 ? 14.965 25.978 21.326 1.00 12.74 203 THR A O 1
ATOM 1703 N N . ALA A 1 209 ? 13.636 24.485 20.282 1.00 11.33 204 ALA A N 1
ATOM 1704 C CA . ALA A 1 209 ? 13.775 23.465 21.325 1.00 12.00 204 ALA A CA 1
ATOM 1705 C C . ALA A 1 209 ? 15.238 23.101 21.575 1.00 12.71 204 ALA A C 1
ATOM 1706 O O . ALA A 1 209 ? 15.632 22.849 22.709 1.00 11.71 204 ALA A O 1
ATOM 1708 N N . LYS A 1 210 ? 16.047 23.069 20.522 1.00 10.93 205 LYS A N 1
ATOM 1709 C CA . LYS A 1 210 ? 17.429 22.621 20.674 1.00 12.58 205 LYS A CA 1
ATOM 1710 C C . LYS A 1 210 ? 18.239 23.637 21.478 1.00 11.54 205 LYS A C 1
ATOM 1711 O O . LYS A 1 210 ? 19.062 23.273 22.331 1.00 13.34 205 LYS A O 1
ATOM 1717 N N . VAL A 1 211 ? 18.006 24.914 21.206 1.00 12.79 206 VAL A N 1
ATOM 1718 C CA . VAL A 1 211 ? 18.711 25.971 21.917 1.00 13.32 206 VAL A CA 1
ATOM 1719 C C . VAL A 1 211 ? 18.261 25.980 23.376 1.00 14.00 206 VAL A C 1
ATOM 1720 O O . VAL A 1 211 ? 19.079 26.104 24.292 1.00 15.71 206 VAL A O 1
ATOM 1724 N N . LEU A 1 212 ? 16.958 25.827 23.587 1.00 13.31 207 LEU A N 1
ATOM 1725 C CA . LEU A 1 212 ? 16.413 25.791 24.938 1.00 14.70 207 LEU A CA 1
ATOM 1726 C C . LEU A 1 212 ? 17.031 24.646 25.737 1.00 13.88 207 LEU A C 1
ATOM 1727 O O . LEU A 1 212 ? 17.493 24.844 26.864 1.00 14.75 207 LEU A O 1
ATOM 1732 N N . VAL A 1 213 ? 17.052 23.446 25.162 1.00 12.14 208 VAL A N 1
ATOM 1733 C CA . VAL A 1 213 ? 17.626 22.299 25.868 1.00 13.09 208 VAL A CA 1
ATOM 1734 C C . VAL A 1 213 ? 19.108 22.533 26.194 1.00 17.57 208 VAL A C 1
ATOM 1735 O O . VAL A 1 213 ? 19.564 22.263 27.303 1.00 15.75 208 VAL A O 1
ATOM 1739 N N . ALA A 1 214 ? 19.859 23.041 25.223 1.00 14.92 209 ALA A N 1
ATOM 1740 C CA . ALA A 1 214 ? 21.275 23.330 25.435 1.00 15.86 209 ALA A CA 1
ATOM 1741 C C . ALA A 1 214 ? 21.475 24.290 26.604 1.00 20.25 209 ALA A C 1
ATOM 1742 O O . ALA A 1 214 ? 22.303 24.042 27.484 1.00 20.62 209 ALA A O 1
ATOM 1744 N N . ASP A 1 215 ? 20.710 25.378 26.627 1.00 17.99 210 ASP A N 1
ATOM 1745 C CA . ASP A 1 215 ? 20.871 26.382 27.683 1.00 19.84 210 ASP A CA 1
ATOM 1746 C C . ASP A 1 215 ? 20.395 25.885 29.051 1.00 22.33 210 ASP A C 1
ATOM 1747 O O . ASP A 1 215 ? 20.997 26.206 30.074 1.00 24.95 210 ASP A O 1
ATOM 1752 N N . LEU A 1 216 ? 19.305 25.121 29.075 1.00 21.02 211 LEU A N 1
ATOM 1753 C CA . LEU A 1 216 ? 18.788 24.535 30.314 1.00 23.94 211 LEU A CA 1
ATOM 1754 C C . LEU A 1 216 ? 19.804 23.549 30.898 1.00 24.21 211 LEU A C 1
ATOM 1755 O O . LEU A 1 216 ? 19.978 23.462 32.114 1.00 24.75 211 LEU A O 1
ATOM 1760 N N . THR A 1 217 ? 20.461 22.799 30.019 1.00 21.39 212 THR A N 1
ATOM 1761 C CA . THR A 1 217 ? 21.464 21.811 30.411 1.00 23.01 212 THR A CA 1
ATOM 1762 C C . THR A 1 217 ? 22.687 22.478 31.032 1.00 26.62 212 THR A C 1
ATOM 1763 O O . THR A 1 217 ? 23.264 21.969 31.999 1.00 33.92 212 THR A O 1
ATOM 1767 N N . THR A 1 218 ? 23.072 23.623 30.478 1.00 28.44 213 THR A N 1
ATOM 1768 C CA . THR A 1 218 ? 24.194 24.394 31.010 1.00 30.21 213 THR A CA 1
ATOM 1769 C C . THR A 1 218 ? 23.866 24.918 32.407 1.00 33.14 213 THR A C 1
ATOM 1770 O O . THR A 1 218 ? 24.764 25.140 33.227 1.00 35.33 213 THR A O 1
ATOM 1774 N N . LYS A 1 219 ? 22.577 25.098 32.678 1.00 36.39 214 LYS A N 1
ATOM 1775 C CA . LYS A 1 219 ? 22.102 25.549 33.983 1.00 36.30 214 LYS A CA 1
ATOM 1776 C C . LYS A 1 219 ? 21.767 24.368 34.896 1.00 30.13 214 LYS A C 1
ATOM 1777 O O . LYS A 1 219 ? 21.214 24.546 35.984 1.00 36.83 214 LYS A O 1
ATOM 1783 N N . GLY A 1 220 ? 22.097 23.164 34.441 1.00 38.26 215 GLY A N 1
ATOM 1784 C CA . GLY A 1 220 ? 21.993 21.973 35.267 1.00 32.11 215 GLY A CA 1
ATOM 1785 C C . GLY A 1 220 ? 20.688 21.197 35.233 1.00 33.15 215 GLY A C 1
ATOM 1786 O O . GLY A 1 220 ? 20.499 20.260 36.008 1.00 34.91 215 GLY A O 1
ATOM 1787 N N . TYR A 1 221 ? 19.789 21.562 34.321 1.00 31.55 216 TYR A N 1
ATOM 1788 C CA . TYR A 1 221 ? 18.505 20.880 34.213 1.00 29.92 216 TYR A CA 1
ATOM 1789 C C . TYR A 1 221 ? 18.564 19.716 33.233 1.00 30.57 216 TYR A C 1
ATOM 1790 O O . TYR A 1 221 ? 19.312 19.754 32.256 1.00 30.75 216 TYR A O 1
ATOM 1799 N N . GLN A 1 222 ? 17.768 18.684 33.495 1.00 27.82 217 GLN A N 1
ATOM 1800 C CA . GLN A 1 222 ? 17.513 17.664 32.487 1.00 24.18 217 GLN A CA 1
ATOM 1801 C C . GLN A 1 222 ? 16.320 18.091 31.641 1.00 20.62 217 GLN A C 1
ATOM 1802 O O . GLN A 1 222 ? 15.204 18.258 32.146 1.00 20.67 217 GLN A O 1
ATOM 1808 N N . ALA A 1 223 ? 16.575 18.284 30.352 1.00 17.16 218 ALA A N 1
ATOM 1809 C CA . ALA A 1 223 ? 15.542 18.700 29.419 1.00 14.25 218 ALA A CA 1
ATOM 1810 C C . ALA A 1 223 ? 15.623 17.823 28.179 1.00 12.04 218 ALA A C 1
ATOM 1811 O O . ALA A 1 223 ? 16.713 17.577 27.650 1.00 13.99 218 ALA A O 1
ATOM 1813 N N . ILE A 1 224 ? 14.469 17.344 27.723 1.00 12.54 219 ILE A N 1
ATOM 1814 C CA . ILE A 1 224 ? 14.413 16.376 26.638 1.00 13.20 219 ILE A CA 1
ATOM 1815 C C . ILE A 1 224 ? 13.611 16.913 25.460 1.00 10.38 219 ILE A C 1
ATOM 1816 O O . ILE A 1 224 ? 12.425 17.203 25.574 1.00 11.93 219 ILE A O 1
ATOM 1821 N N . ASP A 1 225 ? 14.280 17.035 24.328 1.00 10.57 220 ASP A N 1
ATOM 1822 C CA . ASP A 1 225 ? 13.670 17.487 23.079 1.00 10.40 220 ASP A CA 1
ATOM 1823 C C . ASP A 1 225 ? 12.869 16.323 22.485 1.00 11.60 220 ASP A C 1
ATOM 1824 O O . ASP A 1 225 ? 13.461 15.352 22.000 1.00 10.48 220 ASP A O 1
ATOM 1829 N N . LEU A 1 226 ? 11.535 16.405 22.544 1.00 10.13 221 LEU A N 1
ATOM 1830 C CA . LEU A 1 226 ? 10.676 15.309 22.079 1.00 10.84 221 LEU A CA 1
ATOM 1831 C C . LEU A 1 226 ? 9.869 15.592 20.808 1.00 9.99 221 LEU A C 1
ATOM 1832 O O . LEU A 1 226 ? 9.127 14.725 20.347 1.00 9.94 221 LEU A O 1
ATOM 1837 N N . GLY A 1 227 ? 9.989 16.799 20.259 1.00 10.34 222 GLY A N 1
ATOM 1838 C CA . GLY A 1 227 ? 9.462 17.094 18.936 1.00 9.40 222 GLY A CA 1
ATOM 1839 C C . GLY A 1 227 ? 8.055 16.591 18.667 1.00 8.57 222 GLY A C 1
ATOM 1840 O O . GLY A 1 227 ? 7.116 16.940 19.380 1.00 10.06 222 GLY A O 1
ATOM 1841 N N . HIS A 1 228 ? 7.922 15.765 17.630 1.00 8.32 223 HIS A N 1
ATOM 1842 C CA . HIS A 1 228 ? 6.621 15.298 17.124 1.00 10.09 223 HIS A CA 1
ATOM 1843 C C . HIS A 1 228 ? 6.106 14.005 17.769 1.00 8.77 223 HIS A C 1
ATOM 1844 O O . HIS A 1 228 ? 5.284 13.286 17.176 1.00 10.04 223 HIS A O 1
ATOM 1851 N N . ILE A 1 229 ? 6.574 13.697 18.975 1.00 9.54 224 ILE A N 1
ATOM 1852 C CA . ILE A 1 229 ? 6.188 12.441 19.619 1.00 11.30 224 ILE A CA 1
ATOM 1853 C C . ILE A 1 229 ? 4.663 12.254 19.676 1.00 9.52 224 ILE A C 1
ATOM 1854 O O . ILE A 1 229 ? 4.158 11.143 19.513 1.00 10.67 224 ILE A O 1
ATOM 1859 N N . ASP A 1 230 ? 3.913 13.334 19.878 1.00 9.13 225 ASP A N 1
ATOM 1860 C CA . ASP A 1 230 ? 2.466 13.192 19.992 1.00 10.00 225 ASP A CA 1
ATOM 1861 C C . ASP A 1 230 ? 1.807 12.671 18.715 1.00 10.40 225 ASP A C 1
ATOM 1862 O O . ASP A 1 230 ? 0.913 11.821 18.778 1.00 11.33 225 ASP A O 1
ATOM 1867 N N . SER A 1 231 ? 2.219 13.202 17.564 1.00 9.81 226 SER A N 1
ATOM 1868 C CA . SER A 1 231 ? 1.665 12.747 16.290 1.00 10.54 226 SER A CA 1
ATOM 1869 C C . SER A 1 231 ? 1.936 11.269 16.102 1.00 12.15 226 SER A C 1
ATOM 1870 O O . SER A 1 231 ? 1.050 10.512 15.689 1.00 11.27 226 SER A O 1
ATOM 1873 N N . GLU A 1 232 ? 3.174 10.864 16.381 1.00 10.87 227 GLU A N 1
ATOM 1874 C CA . GLU A 1 232 ? 3.573 9.470 16.214 1.00 11.66 227 GLU A CA 1
ATOM 1875 C C . GLU A 1 232 ? 2.769 8.562 17.147 1.00 10.31 227 GLU A C 1
ATOM 1876 O O . GLU A 1 232 ? 2.324 7.475 16.754 1.00 12.00 227 GLU A O 1
ATOM 1882 N N . TYR A 1 233 ? 2.548 9.012 18.377 1.00 11.31 228 TYR A N 1
ATOM 1883 C CA . TYR A 1 233 ? 1.778 8.219 19.318 1.00 11.08 228 TYR A CA 1
ATOM 1884 C C . TYR A 1 233 ? 0.327 8.090 18.856 1.00 10.98 228 TYR A C 1
ATOM 1885 O O . TYR A 1 233 ? -0.262 7.019 18.944 1.00 12.30 228 TYR A O 1
ATOM 1894 N N . GLU A 1 234 ? -0.253 9.177 18.357 1.00 10.94 229 GLU A N 1
ATOM 1895 C CA . GLU A 1 234 ? -1.629 9.123 17.857 1.00 12.44 229 GLU A CA 1
ATOM 1896 C C . GLU A 1 234 ? -1.739 8.162 16.673 1.00 12.59 229 GLU A C 1
ATOM 1897 O O . GLU A 1 234 ? -2.670 7.362 16.589 1.00 14.50 229 GLU A O 1
ATOM 1903 N N . TRP A 1 235 ? -0.777 8.230 15.755 1.00 12.21 230 TRP A N 1
ATOM 1904 C CA . TRP A 1 235 ? -0.784 7.319 14.610 1.00 12.97 230 TRP A CA 1
ATOM 1905 C C . TRP A 1 235 ? -0.657 5.862 15.074 1.00 13.64 230 TRP A C 1
ATOM 1906 O O . TRP A 1 235 ? -1.353 4.973 14.578 1.00 15.85 230 TRP A O 1
ATOM 1917 N N . TYR A 1 236 ? 0.234 5.631 16.032 1.00 12.56 231 TYR A N 1
ATOM 1918 C CA . TYR A 1 236 ? 0.429 4.307 16.609 1.00 14.77 231 TYR A CA 1
ATOM 1919 C C . TYR A 1 236 ? -0.859 3.770 17.260 1.00 15.59 231 TYR A C 1
ATOM 1920 O O . TYR A 1 236 ? -1.238 2.611 17.053 1.00 17.88 231 TYR A O 1
ATOM 1929 N N . GLU A 1 237 ? -1.553 4.613 18.021 1.00 13.76 232 GLU A N 1
ATOM 1930 C CA . GLU A 1 237 ? -2.740 4.170 18.752 1.00 16.31 232 GLU A CA 1
ATOM 1931 C C . GLU A 1 237 ? -3.885 3.828 17.807 1.00 17.26 232 GLU A C 1
ATOM 1932 O O . GLU A 1 237 ? -4.749 3.007 18.137 1.00 19.07 232 GLU A O 1
ATOM 1938 N N . MET A 1 238 ? -3.913 4.469 16.642 1.00 17.10 233 MET A N 1
ATOM 1939 C CA . MET A 1 238 ? -4.973 4.185 15.676 1.00 18.48 233 MET A CA 1
ATOM 1940 C C . MET A 1 238 ? -4.558 3.145 14.635 1.00 18.10 233 MET A C 1
ATOM 1941 O O . MET A 1 238 ? -5.346 2.788 13.757 1.00 21.42 233 MET A O 1
ATOM 1946 N N . GLY A 1 239 ? -3.325 2.649 14.743 1.00 17.25 234 GLY A N 1
ATOM 1947 C CA . GLY A 1 239 ? -2.815 1.667 13.802 1.00 19.80 234 GLY A CA 1
ATOM 1948 C C . GLY A 1 239 ? -2.684 2.219 12.396 1.00 19.72 234 GLY A C 1
ATOM 1949 O O . GLY A 1 239 ? -2.823 1.485 11.411 1.00 25.02 234 GLY A O 1
ATOM 1950 N N . ALA A 1 240 ? -2.390 3.514 12.302 1.00 19.65 235 ALA A N 1
ATOM 1951 C CA . ALA A 1 240 ? -2.261 4.177 11.009 1.00 21.40 235 ALA A CA 1
ATOM 1952 C C . ALA A 1 240 ? -1.175 3.549 10.143 1.00 22.47 235 ALA A C 1
ATOM 1953 O O . ALA A 1 240 ? -0.129 3.130 10.638 1.00 23.48 235 ALA A O 1
ATOM 1955 N N . THR A 1 241 ? -1.428 3.494 8.842 1.00 25.08 236 THR A N 1
ATOM 1956 C CA . THR A 1 241 ? -0.435 2.985 7.906 1.00 29.47 236 THR A CA 1
ATOM 1957 C C . THR A 1 241 ? 0.193 4.122 7.109 1.00 27.46 236 THR A C 1
ATOM 1958 O O . THR A 1 241 ? 1.224 3.944 6.458 1.00 38.71 236 THR A O 1
ATOM 1962 N N . TYR A 1 242 ? -0.436 5.293 7.168 1.00 23.93 237 TYR A N 1
ATOM 1963 C CA . TYR A 1 242 ? 0.076 6.484 6.502 1.00 27.41 237 TYR A CA 1
ATOM 1964 C C . TYR A 1 242 ? -0.125 7.686 7.415 1.00 20.85 237 TYR A C 1
ATOM 1965 O O . TYR A 1 242 ? -0.819 7.586 8.420 1.00 20.43 237 TYR A O 1
ATOM 1974 N N . LYS A 1 243 ? 0.480 8.817 7.066 1.00 23.55 238 LYS A N 1
ATOM 1975 C CA . LYS A 1 243 ? 0.386 10.023 7.886 1.00 21.15 238 LYS A CA 1
ATOM 1976 C C . LYS A 1 243 ? -0.974 10.705 7.771 1.00 21.36 238 LYS A C 1
ATOM 1977 O O . LYS A 1 243 ? -1.182 11.567 6.915 1.00 30.09 238 LYS A O 1
ATOM 1983 N N . VAL A 1 244 ? -1.894 10.314 8.644 1.00 19.86 239 VAL A N 1
ATOM 1984 C CA . VAL A 1 244 ? -3.252 10.835 8.609 1.00 21.52 239 VAL A CA 1
ATOM 1985 C C . VAL A 1 244 ? -3.353 12.144 9.384 1.00 17.34 239 VAL A C 1
ATOM 1986 O O . VAL A 1 244 ? -2.734 12.315 10.430 1.00 16.95 239 VAL A O 1
ATOM 1990 N N . LYS A 1 245 ? -4.124 13.081 8.855 1.00 17.08 240 LYS A N 1
ATOM 1991 C CA . LYS A 1 245 ? -4.259 14.373 9.497 1.00 18.20 240 LYS A CA 1
ATOM 1992 C C . LYS A 1 245 ? -5.081 14.236 10.773 1.00 19.26 240 LYS A C 1
ATOM 1993 O O . LYS A 1 245 ? -6.149 13.625 10.777 1.00 22.66 240 LYS A O 1
ATOM 1999 N N . LEU A 1 246 ? -4.567 14.791 11.864 1.00 16.56 241 LEU A N 1
ATOM 2000 C CA . LEU A 1 246 ? -5.339 14.892 13.087 1.00 19.32 241 LEU A CA 1
ATOM 2001 C C . LEU A 1 246 ? -6.157 16.179 12.989 1.00 23.08 241 LEU A C 1
ATOM 2002 O O . LEU A 1 246 ? -5.703 17.173 12.425 1.00 30.61 241 LEU A O 1
ATOM 2007 N N . THR A 1 247 ? -7.369 16.167 13.514 1.00 28.66 242 THR A N 1
ATOM 2008 C CA . THR A 1 247 ? -8.240 17.31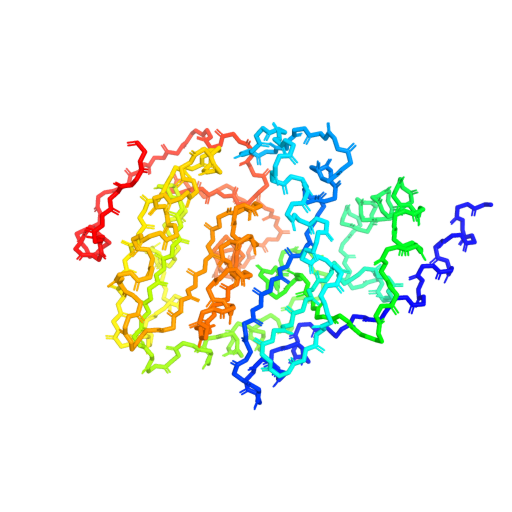0 13.300 1.00 25.80 242 THR A CA 1
ATOM 2009 C C . THR A 1 247 ? -8.107 18.334 14.420 1.00 18.89 242 THR A C 1
ATOM 2010 O O . THR A 1 247 ? -8.345 19.527 14.212 1.00 22.42 242 THR A O 1
ATOM 2014 N N . ASN A 1 248 ? -7.715 17.868 15.599 1.00 17.08 243 ASN A N 1
ATOM 2015 C CA . ASN A 1 248 ? -7.843 18.666 16.809 1.00 17.32 243 ASN A CA 1
ATOM 2016 C C . ASN A 1 248 ? -6.554 19.330 17.277 1.00 16.58 243 ASN A C 1
ATOM 2017 O O . ASN A 1 248 ? -6.532 19.999 18.305 1.00 20.50 243 ASN A O 1
ATOM 2022 N N . LYS A 1 249 ? -5.478 19.150 16.520 1.00 15.39 244 LYS A N 1
ATOM 2023 C CA . LYS A 1 249 ? -4.185 19.677 16.916 1.00 13.43 244 LYS A CA 1
ATOM 2024 C C . LYS A 1 249 ? -3.249 19.632 15.724 1.00 12.50 244 LYS A C 1
ATOM 2025 O O . LYS A 1 249 ? -3.606 19.122 14.667 1.00 13.30 244 LYS A O 1
ATOM 2031 N N . HIS A 1 250 ? -2.050 20.167 15.907 1.00 12.48 245 HIS A N 1
ATOM 2032 C CA . HIS A 1 250 ? -0.980 20.065 14.918 1.00 12.58 245 HIS A CA 1
ATOM 2033 C C . HIS A 1 250 ? -0.680 18.607 14.562 1.00 11.80 245 HIS A C 1
ATOM 2034 O O . HIS A 1 250 ? -0.671 17.748 15.437 1.00 13.88 245 HIS A O 1
ATOM 2041 N N . THR A 1 251 ? -0.418 18.339 13.286 1.00 12.48 246 THR A N 1
ATOM 2042 C CA . THR A 1 251 ? 0.043 17.023 12.858 1.00 12.18 246 THR A CA 1
ATOM 2043 C C . THR A 1 251 ? 1.406 17.117 12.182 1.00 10.88 246 THR A C 1
ATOM 2044 O O . THR A 1 251 ? 1.594 17.926 11.280 1.00 13.05 246 THR A O 1
ATOM 2048 N N . ALA A 1 252 ? 2.342 16.264 12.602 1.00 11.43 247 ALA A N 1
ATOM 2049 C CA . ALA A 1 252 ? 3.651 16.164 11.955 1.00 11.68 247 ALA A CA 1
ATOM 2050 C C . ALA A 1 252 ? 3.507 16.042 10.441 1.00 12.58 247 ALA A C 1
ATOM 2051 O O . ALA A 1 252 ? 2.673 15.279 9.953 1.00 14.12 247 ALA A O 1
ATOM 2053 N N . GLU A 1 253 ? 4.331 16.798 9.720 1.00 15.70 248 GLU A N 1
ATOM 2054 C CA . GLU A 1 253 ? 4.435 16.773 8.252 1.00 17.85 248 GLU A CA 1
ATOM 2055 C C . GLU A 1 253 ? 3.313 17.497 7.517 1.00 19.13 248 GLU A C 1
ATOM 2056 O O . GLU A 1 253 ? 3.317 17.594 6.289 1.00 24.99 248 GLU A O 1
ATOM 2062 N N . PHE A 1 254 ? 2.359 18.018 8.274 1.00 16.38 249 PHE A N 1
ATOM 2063 C CA . PHE A 1 254 ? 1.398 18.964 7.729 1.00 18.55 249 PHE A CA 1
ATOM 2064 C C . PHE A 1 254 ? 1.913 20.336 8.115 1.00 21.33 249 PHE A C 1
ATOM 2065 O O . PHE A 1 254 ? 1.791 20.758 9.265 1.00 30.19 249 PHE A O 1
ATOM 2073 N N . ASN A 1 255 ? 2.494 21.024 7.135 1.00 22.52 250 ASN A N 1
ATOM 2074 C CA . ASN A 1 255 ? 3.463 22.087 7.398 1.00 22.05 250 ASN A CA 1
ATOM 2075 C C . ASN A 1 255 ? 2.943 23.517 7.481 1.00 27.47 250 ASN A C 1
ATOM 2076 O O . ASN A 1 255 ? 3.732 24.461 7.402 1.00 32.40 250 ASN A O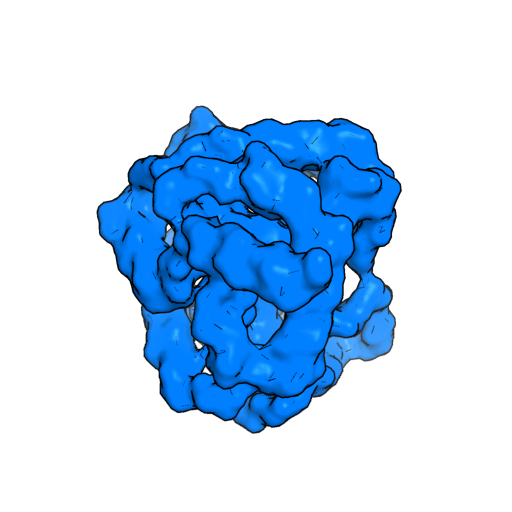 1
ATOM 2081 N N . TYR A 1 256 ? 1.635 23.681 7.654 1.00 28.61 251 TYR A N 1
ATOM 2082 C CA . TYR A 1 256 ? 1.047 25.015 7.716 1.00 29.89 251 TYR A CA 1
ATOM 2083 C C . TYR A 1 256 ? 0.036 25.185 8.853 1.00 27.54 251 TYR A C 1
ATOM 2084 O O . TYR A 1 256 ? -0.528 26.264 9.029 1.00 29.86 251 TYR A O 1
ATOM 2093 N N . ASP A 1 257 ? -0.185 24.125 9.627 1.00 25.37 252 ASP A N 1
ATOM 2094 C CA . ASP A 1 257 ? -1.209 24.128 10.676 1.00 25.03 252 ASP A CA 1
ATOM 2095 C C . ASP A 1 257 ? -2.556 24.615 10.138 1.00 26.11 252 ASP A C 1
ATOM 2096 O O . ASP A 1 257 ? -3.229 25.439 10.760 1.00 21.68 252 ASP A O 1
ATOM 2101 N N . GLU A 1 258 ? -2.945 24.093 8.980 1.00 22.44 253 GLU A N 1
ATOM 2102 C CA . GLU A 1 258 ? -4.215 24.446 8.357 1.00 22.20 253 GLU A CA 1
ATOM 2103 C C . GLU A 1 258 ? -5.304 23.445 8.717 1.00 19.79 253 GLU A C 1
ATOM 2104 O O . GLU A 1 258 ? -5.035 22.262 8.932 1.00 23.92 253 GLU A O 1
ATOM 2110 N N . GLY A 1 259 ? -6.539 23.924 8.789 1.00 20.31 254 GLY A N 1
ATOM 2111 C CA . GLY A 1 259 ? -7.688 23.058 8.966 1.00 22.90 254 GLY A CA 1
ATOM 2112 C C . GLY A 1 259 ? -7.847 22.490 10.361 1.00 22.06 254 GLY A C 1
ATOM 2113 O O . GLY A 1 259 ? -8.553 21.500 10.548 1.00 26.74 254 GLY A O 1
ATOM 2114 N N . ILE A 1 260 ? -7.193 23.100 11.345 1.00 20.11 255 ILE A N 1
ATOM 2115 C CA . ILE A 1 260 ? -7.277 22.597 12.712 1.00 18.83 255 ILE A CA 1
ATOM 2116 C C . ILE A 1 260 ? -8.566 23.055 13.381 1.00 19.05 255 ILE A C 1
ATOM 2117 O O . ILE A 1 260 ? -8.925 24.238 13.342 1.00 19.29 255 ILE A O 1
ATOM 2122 N N . GLU A 1 261 ? -9.269 22.095 13.969 1.00 18.03 256 GLU A N 1
ATOM 2123 C CA . GLU A 1 261 ? -10.494 22.358 14.705 1.00 20.91 256 GLU A CA 1
ATOM 2124 C C . GLU A 1 261 ? -10.219 22.135 16.183 1.00 20.97 256 GLU A C 1
ATOM 2125 O O . GLU A 1 261 ? -10.259 21.008 16.683 1.00 19.95 256 GLU A O 1
ATOM 2131 N N . LEU A 1 262 ? -9.911 23.223 16.876 1.00 20.39 257 LEU A N 1
ATOM 2132 C CA . LEU A 1 262 ? -9.516 23.147 18.274 1.00 23.46 257 LEU A CA 1
ATOM 2133 C C . LEU A 1 262 ? -10.694 22.852 19.184 1.00 23.38 257 LEU A C 1
ATOM 2134 O O . LEU A 1 262 ? -11.835 23.255 18.923 1.00 25.15 257 LEU A O 1
ATOM 2139 N N . GLU A 1 263 ? -10.399 22.141 20.262 1.00 24.49 258 GLU A N 1
ATOM 2140 C CA . GLU A 1 263 ? -11.381 21.886 21.296 1.00 22.70 258 GLU A CA 1
ATOM 2141 C C . GLU A 1 263 ? -10.978 22.647 22.548 1.00 23.48 258 GLU A C 1
ATOM 2142 O O . GLU A 1 263 ? -9.830 23.085 22.683 1.00 28.07 258 GLU A O 1
ATOM 2148 N N . PHE A 1 264 ? -11.925 22.812 23.462 1.00 26.38 259 PHE A N 1
ATOM 2149 C CA . PHE A 1 264 ? -11.592 23.284 24.786 1.00 25.82 259 PHE A CA 1
ATOM 2150 C C . PHE A 1 264 ? -11.472 22.089 25.727 1.00 26.94 259 PHE A C 1
ATOM 2151 O O . PHE A 1 264 ? -12.423 21.333 25.936 1.00 34.97 259 PHE A O 1
ATOM 2159 N N . SER A 1 265 ? -10.284 21.928 26.283 1.00 24.29 260 SER A N 1
ATOM 2160 C CA . SER A 1 265 ? -10.019 20.902 27.276 1.00 26.02 260 SER A CA 1
ATOM 2161 C C . SER A 1 265 ? -9.696 21.585 28.587 1.00 27.39 260 SER A C 1
ATOM 2162 O O . SER A 1 265 ? -8.648 22.210 28.721 1.00 30.23 260 SER A O 1
ATOM 2165 N N . GLN A 1 266 ? -10.591 21.460 29.558 1.00 26.64 261 GLN A N 1
ATOM 2166 C CA . GLN A 1 266 ? -10.389 22.075 30.860 1.00 25.72 261 GLN A CA 1
ATOM 2167 C C . GLN A 1 266 ? -9.082 21.606 31.492 1.00 23.51 261 GLN A C 1
ATOM 2168 O O . GLN A 1 266 ? -8.337 22.407 32.058 1.00 23.78 261 GLN A O 1
ATOM 2174 N N . GLU A 1 267 ? -8.800 20.311 31.387 1.00 22.21 262 GLU A N 1
ATOM 2175 C CA . GLU A 1 267 ? -7.591 19.754 31.987 1.00 19.76 262 GLU A CA 1
ATOM 2176 C C . GLU A 1 267 ? -6.330 20.372 31.376 1.00 16.98 262 GLU A C 1
ATOM 2177 O O . GLU A 1 267 ? -5.405 20.755 32.089 1.00 17.62 262 GLU A O 1
ATOM 2183 N N . TYR A 1 268 ? -6.296 20.464 30.052 1.00 17.41 263 TYR A N 1
ATOM 2184 C CA . TYR A 1 268 ? -5.201 21.123 29.351 1.00 15.87 263 TYR A CA 1
ATOM 2185 C C . TYR A 1 268 ? -5.093 22.578 29.797 1.00 13.92 263 TYR A C 1
ATOM 2186 O O . TYR A 1 268 ? -4.018 23.051 30.169 1.00 13.77 263 TYR A O 1
ATOM 2195 N N . GLN A 1 269 ? -6.213 23.291 29.782 1.00 17.26 264 GLN A N 1
ATOM 2196 C CA . GLN A 1 269 ? -6.191 24.695 30.162 1.00 18.03 264 GLN A CA 1
ATOM 2197 C C . GLN A 1 269 ? -5.633 24.883 31.569 1.00 17.32 264 GLN A C 1
ATOM 2198 O O . GLN A 1 269 ? -4.825 25.781 31.810 1.00 17.43 264 GLN A O 1
ATOM 2204 N N . GLU A 1 270 ? -6.038 24.016 32.490 1.00 17.31 265 GLU A N 1
ATOM 2205 C CA . GLU A 1 270 ? -5.590 24.127 33.875 1.00 19.08 265 GLU A CA 1
ATOM 2206 C C . GLU A 1 270 ? -4.099 23.805 34.040 1.00 15.57 265 GLU A C 1
ATOM 2207 O O . GLU A 1 270 ? -3.483 24.186 35.031 1.00 19.85 265 GLU A O 1
ATOM 2213 N N . GLN A 1 271 ? -3.516 23.116 33.064 1.00 13.37 266 GLN A N 1
ATOM 2214 C CA . GLN A 1 271 ? -2.086 22.828 33.085 1.00 13.69 266 GLN A CA 1
ATOM 2215 C C . GLN A 1 271 ? -1.236 24.003 32.602 1.00 12.32 266 GLN A C 1
ATOM 2216 O O . GLN A 1 271 ? -0.043 24.067 32.881 1.00 13.88 266 GLN A O 1
ATOM 2222 N N . ILE A 1 272 ? -1.845 24.931 31.875 1.00 12.61 267 ILE A N 1
ATOM 2223 C CA . ILE A 1 272 ? -1.093 26.036 31.286 1.00 12.99 267 ILE A CA 1
ATOM 2224 C C . ILE A 1 272 ? -0.656 27.049 32.339 1.00 16.58 267 ILE A C 1
ATOM 2225 O O . ILE A 1 272 ? -1.485 27.619 33.0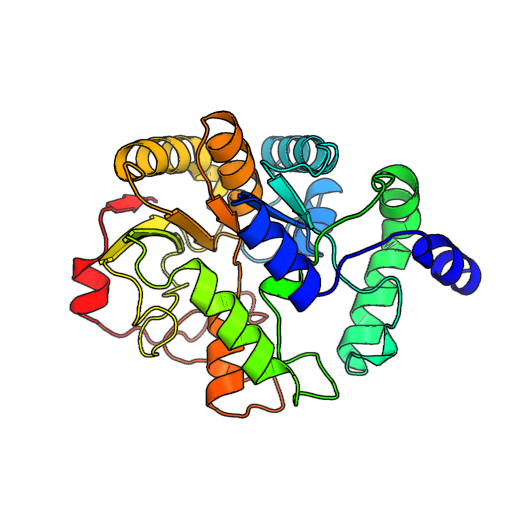48 1.00 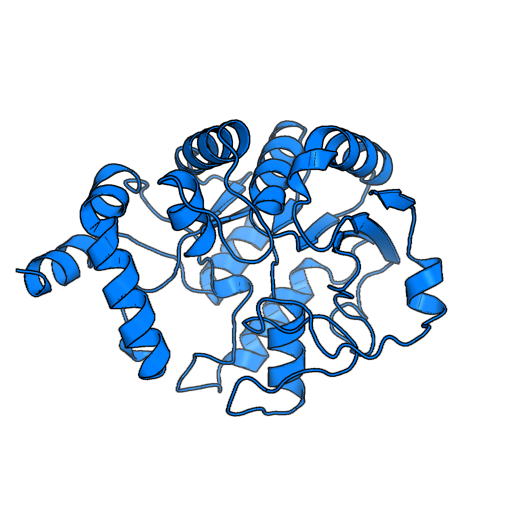20.18 267 ILE A O 1
ATOM 2230 N N . VAL A 1 273 ? 0.651 27.265 32.447 1.00 14.30 268 VAL A N 1
ATOM 2231 C CA . VAL A 1 273 ? 1.167 28.225 33.416 1.00 18.34 268 VAL A CA 1
ATOM 2232 C C . VAL A 1 273 ? 1.212 29.630 32.815 1.00 17.06 268 VAL A C 1
ATOM 2233 O O . VAL A 1 273 ? 0.896 30.607 33.484 1.00 20.70 268 VAL A O 1
ATOM 2237 N N . ALA A 1 274 ? 1.610 29.720 31.550 1.00 16.00 269 ALA A N 1
ATOM 2238 C CA . ALA A 1 274 ? 1.628 30.991 30.848 1.00 19.46 269 ALA A CA 1
ATOM 2239 C C . ALA A 1 274 ? 1.651 30.755 29.346 1.00 14.68 269 ALA A C 1
ATOM 2240 O O . ALA A 1 274 ? 2.046 29.685 28.883 1.00 13.93 269 ALA A O 1
ATOM 2242 N N . ARG A 1 275 ? 1.219 31.764 28.600 1.00 17.66 270 ARG A N 1
ATOM 2243 C CA . ARG A 1 275 ? 1.321 31.780 27.154 1.00 18.50 270 ARG A CA 1
ATOM 2244 C C . ARG A 1 275 ? 2.321 32.853 26.756 1.00 19.54 270 ARG A C 1
ATOM 2245 O O . ARG A 1 275 ? 2.317 33.956 27.312 1.00 21.66 270 ARG A O 1
ATOM 2253 N N . ILE A 1 276 ? 3.167 32.521 25.789 1.00 15.60 271 ILE A N 1
ATOM 2254 C CA . ILE A 1 276 ? 4.177 33.433 25.278 1.00 18.03 271 ILE A CA 1
ATOM 2255 C C . ILE A 1 276 ? 3.873 33.716 23.817 1.00 19.30 271 ILE A C 1
ATOM 2256 O O . ILE A 1 276 ? 3.582 32.792 23.052 1.00 18.48 271 ILE A O 1
ATOM 2261 N N . GLY A 1 277 ? 3.930 34.987 23.430 1.00 24.16 272 GLY A N 1
ATOM 2262 C CA . GLY A 1 277 ? 3.651 35.378 22.060 1.00 28.37 272 GLY A CA 1
ATOM 2263 C C . GLY A 1 277 ? 2.690 36.546 21.952 1.00 37.01 272 GLY A C 1
ATOM 2264 O O . GLY A 1 277 ? 2.100 36.976 22.948 1.00 42.48 272 GLY A O 1
#

InterPro domains:
  IPR001173 Glycosyltransferase 2-like [PF00535] (294-422)
  IPR014869 Glycosyltransferase GT-D fold [PF08759] (26-249)
  IPR014869 Glycosyltransferase GT-D fold [TIGR03728] (10-271)
  IPR029044 Nucleotide-diphospho-sugar transferases [G3DSA:3.90.550.10] (196-546)
  IPR029044 Nucleotide-diphospho-sugar transferases [SSF53448] (292-513)

Foldseek 3Di:
DLVVLLLLLLQAAEDELVRLLVLCVVLVAAEFEDELQLVCLLVPAQDFQAGRDPVLSVLSLVLLQDADDSHYFYAYAPCSPPVVQFDPVVNVVVSVRCSVVSVVSNPSRDHPYGYHSCLLPQAQGGPDRVCSVVSLVSVQVSAQQFEEEEEEEPQLCAQPPHCSNVRHPYAAYEYEHSGNRVVVLVVSLVVCVVPPVRGEYEYAYPSSLNSSSVVVSVVPHHYYDNHQNRQNVVCVVVVHNHQDDDQAGDHPPPRPRPNHDHDDDPRSVVRYPYYYD

Secondary structure (DSSP, 8-state):
-HHHHHHHHTTS-B--HHHHHHHHHHHT-EEEE--HHHHHHHTT--BTTB---HHHHHHHHHHHTSPP-SSEEEEE-S-SS-GGGB-HHHHHHHHHHHHHTHHHHHHH--SS-BEEGGGG--STTBS--TTHHHHHHHHHTTTTT-EEEEEEETTT-TTTTSSTTTTSSEEEEEEE-SS-GGGGHHHHHHHHHHH-TT-EEEEE-HHHHHHHHHHHHHTT--EEE-TTHHHHHHHHHHT-SS-PPPSSS--TT-TT--S------HHHHHHEEEE--

Nearest PDB structures (foldseek):
  4pfx-assembly1_A  TM=1.002E+00  e=2.837E-56  Streptococcus parasanguinis FW213
  4phs-assembly1_A  TM=1.000E+00  e=8.369E-56  Streptococcus parasanguinis FW213
  5v4a-assembly1_B  TM=9.927E-01  e=1.949E-39  Streptococcus sanguinis SK36

Sequence (277 aa):
SEFELMKRLSEIKVLPILESLKYIKHNHASVVRFGDGEIDLMTGHSIPYQDYNEKLAKRLQQILQTKSDEKLLVCLPDVFSNMDRYNQNARHFWERHFLKYSEFYLNCCDAPFYGSTFISRPYIDLIDKSPSEAYFESLKELWRGKDLLIVEGATSRSGVGNDLFVAASSIKRLVCPSKNAFQYYDEILRLTEKNAKNRLILVMLGPTAKVLVADLTTKGYQAIDLGHIDSEYEWYEMGATYKVKLTNKHTAEFNYDEGIELEFSQEYQEQIVARIG

Solvent-accessible surface area: 13004 Å² total; per-residue (Å²): 110,88,136,99,41,46,122,118,0,46,133,15,112,25,50,57,14,56,71,0,0,122,38,0,67,146,24,132,0,1,0,0,18,0,11,48,11,12,2,34,0,9,58,38,100,73,23,67,52,9,80,91,52,129,156,0,5,124,66,0,77,81,4,6,117,63,123,13,66,102,139,9,0,0,0,2,0,9,2,10,62,95,29,112,64,11,42,140,108,6,77,120,95,20,60,111,13,2,15,144,16,17,131,26,2,56,96,41,8,118,18,76,57,5,0,0,6,18,0,0,47,0,12,4,35,20,106,86,55,95,44,0,104,52,36,2,93,19,0,47,83,13,1,143,49,92,56,0,0,0,0,0,3,32,22,24,16,2,11,24,78,38,69,2,10,121,42,15,75,38,23,79,6,0,3,1,25,43,132,42,6,24,137,72,21,111,56,0,24,120,34,0,49,132,45,1,159,149,55,16,0,0,0,8,17,39,6,1,0,6,2,0,0,12,31,0,18,121,110,69,66,51,0,0,0,0,18,58,0,7,3,1,2,36,0,52,96,116,47,10,117,150,64,36,76,16,85,40,2,22,4,0,74,66,62,170,34,113,59,39,123,101,114,160,32,119,125,3,50,115,28,33,55,34,131,8,80

B-factor: mean 22.51, std 10.25, range [8.32, 70.83]